Protein AF-A0A9E2QE73-F1 (afdb_monomer)

Radius of gyration: 52.75 Å; Cα contacts (8 Å, |Δi|>4): 145; chains: 1; bounding box: 110×34×160 Å

Structure (mmCIF, N/CA/C/O backbone):
data_AF-A0A9E2QE73-F1
#
_entry.id   AF-A0A9E2QE73-F1
#
loop_
_atom_site.group_PDB
_atom_site.id
_atom_site.type_symbol
_atom_site.label_atom_id
_atom_site.label_alt_id
_atom_site.label_comp_id
_atom_site.label_asym_id
_atom_site.label_entity_id
_atom_site.label_seq_id
_atom_site.pdbx_PDB_ins_code
_atom_site.Cartn_x
_atom_site.Cartn_y
_atom_site.Cartn_z
_atom_site.occupancy
_atom_site.B_iso_or_equiv
_atom_site.auth_seq_id
_atom_site.auth_comp_id
_atom_site.auth_asym_id
_atom_site.auth_atom_id
_atom_site.pdbx_PDB_model_num
ATOM 1 N N . VAL A 1 1 ? 44.465 12.789 -64.922 1.00 72.38 1 VAL A N 1
ATOM 2 C CA . VAL A 1 1 ? 44.456 11.440 -64.304 1.00 72.38 1 VAL A CA 1
ATOM 3 C C . VAL A 1 1 ? 45.034 11.471 -62.891 1.00 72.38 1 VAL A C 1
ATOM 5 O O . VAL A 1 1 ? 44.249 11.335 -61.968 1.00 72.38 1 VAL A O 1
ATOM 8 N N . ILE A 1 2 ? 46.325 11.776 -62.692 1.00 77.56 2 ILE A N 1
ATOM 9 C CA . ILE A 1 2 ? 46.970 11.816 -61.354 1.00 77.56 2 ILE A CA 1
ATOM 10 C C . ILE A 1 2 ? 46.217 12.707 -60.345 1.00 77.56 2 ILE A C 1
ATOM 12 O O . ILE A 1 2 ? 45.918 12.274 -59.239 1.00 77.56 2 ILE A O 1
ATOM 16 N N . LYS A 1 3 ? 45.796 13.915 -60.748 1.00 79.44 3 LYS A N 1
ATOM 17 C CA . LYS A 1 3 ? 44.988 14.808 -59.894 1.00 79.44 3 LYS A CA 1
ATOM 18 C C . LYS A 1 3 ? 43.657 14.184 -59.428 1.00 79.44 3 LYS A C 1
ATOM 20 O O . LYS A 1 3 ? 43.242 14.428 -58.304 1.00 79.44 3 LYS A O 1
ATOM 25 N N . GLY A 1 4 ? 43.010 13.373 -60.270 1.00 85.12 4 GLY A N 1
ATOM 26 C CA . GLY A 1 4 ? 41.767 12.672 -59.918 1.00 85.12 4 GLY A CA 1
ATOM 27 C C . GLY A 1 4 ? 42.006 11.506 -58.957 1.00 85.12 4 GLY A C 1
ATOM 28 O O . GLY A 1 4 ? 41.262 11.344 -58.000 1.00 85.12 4 GLY A O 1
ATOM 29 N N . ILE A 1 5 ? 43.096 10.757 -59.148 1.00 85.69 5 ILE A N 1
ATOM 30 C CA . ILE A 1 5 ? 43.541 9.691 -58.234 1.00 85.69 5 ILE A CA 1
ATOM 31 C C . ILE A 1 5 ? 43.839 10.263 -56.836 1.00 85.69 5 ILE A C 1
ATOM 33 O O . ILE A 1 5 ? 43.407 9.697 -55.835 1.00 85.69 5 ILE A O 1
ATOM 37 N N . LEU A 1 6 ? 44.499 11.425 -56.755 1.00 81.25 6 LEU A N 1
ATOM 38 C CA . LEU A 1 6 ? 44.739 12.123 -55.484 1.00 81.25 6 LEU A CA 1
ATOM 39 C C . LEU A 1 6 ? 43.435 12.548 -54.791 1.00 81.25 6 LEU A C 1
ATOM 41 O O . LEU A 1 6 ? 43.313 12.395 -53.578 1.00 81.25 6 LEU A O 1
ATOM 45 N N . GLN A 1 7 ? 42.447 13.040 -55.547 1.00 83.94 7 GLN A N 1
ATOM 46 C CA . GLN A 1 7 ? 41.129 13.375 -54.995 1.00 83.94 7 GLN A CA 1
ATOM 47 C C . GLN A 1 7 ? 40.387 12.141 -54.466 1.00 83.94 7 GLN A C 1
ATOM 49 O O . GLN A 1 7 ? 39.791 12.219 -53.395 1.00 83.94 7 GLN A O 1
ATOM 54 N N . ILE A 1 8 ? 40.458 11.004 -55.169 1.00 87.12 8 ILE A N 1
ATOM 55 C CA . ILE A 1 8 ? 39.878 9.731 -54.708 1.00 87.12 8 ILE A CA 1
ATOM 56 C C . ILE A 1 8 ? 40.566 9.269 -53.422 1.00 87.12 8 ILE A C 1
ATOM 58 O O . ILE A 1 8 ? 39.884 8.955 -52.453 1.00 87.12 8 ILE A O 1
ATOM 62 N N . SER A 1 9 ? 41.900 9.298 -53.374 1.00 84.94 9 SER A N 1
ATOM 63 C CA . SER A 1 9 ? 42.675 8.919 -52.185 1.00 84.94 9 SER A CA 1
ATOM 64 C C . SER A 1 9 ? 42.305 9.770 -50.963 1.00 84.94 9 SER A C 1
ATOM 66 O O . SER A 1 9 ? 42.026 9.232 -49.892 1.00 84.94 9 SER A O 1
ATOM 68 N N . HIS A 1 10 ? 42.206 11.094 -51.132 1.00 85.19 10 HIS A N 1
ATOM 69 C CA . HIS A 1 10 ? 41.780 12.000 -50.062 1.00 85.19 10 HIS A CA 1
ATOM 70 C C . HIS A 1 10 ? 40.324 11.747 -49.633 1.00 85.19 10 HIS A C 1
ATOM 72 O O . HIS A 1 10 ? 40.014 11.740 -48.441 1.00 85.19 10 HIS A O 1
ATOM 78 N N . GLY A 1 11 ? 39.411 11.538 -50.586 1.00 90.50 11 GLY A N 1
ATOM 79 C CA . GLY A 1 11 ? 38.018 11.195 -50.289 1.00 90.50 11 GLY A CA 1
ATOM 80 C C . GLY A 1 11 ? 37.902 9.885 -49.508 1.00 90.50 11 GLY A C 1
ATOM 81 O O . GLY A 1 11 ? 37.172 9.817 -48.521 1.00 90.50 11 GLY A O 1
ATOM 82 N N . ASN A 1 12 ? 38.689 8.881 -49.891 1.00 90.44 12 ASN A N 1
ATOM 83 C CA . ASN A 1 12 ? 38.741 7.585 -49.229 1.00 90.44 12 ASN A CA 1
ATOM 84 C C . ASN A 1 12 ? 39.316 7.674 -47.805 1.00 90.44 12 ASN A C 1
ATOM 86 O O . ASN A 1 12 ? 38.806 7.034 -46.892 1.00 90.44 12 ASN A O 1
ATOM 90 N N . GLN A 1 13 ? 40.320 8.528 -47.580 1.00 85.50 13 GLN A N 1
ATOM 91 C CA . GLN A 1 13 ? 40.844 8.804 -46.238 1.00 85.50 13 GLN A CA 1
ATOM 92 C C . GLN A 1 13 ? 39.792 9.470 -45.338 1.00 85.50 13 GLN A C 1
ATOM 94 O O . GLN A 1 13 ? 39.636 9.088 -44.180 1.00 85.50 13 GLN A O 1
ATOM 99 N N . SER A 1 14 ? 39.033 10.433 -45.868 1.00 90.38 14 SER A N 1
ATOM 100 C CA . SER A 1 14 ? 37.928 11.047 -45.123 1.00 90.38 14 SER A CA 1
ATOM 101 C C . SER A 1 14 ? 36.825 10.032 -44.798 1.00 90.38 14 SER A C 1
ATOM 103 O O . SER A 1 14 ? 36.286 10.044 -43.690 1.00 90.38 14 SER A O 1
ATOM 105 N N . LEU A 1 15 ? 36.518 9.121 -45.728 1.00 92.38 15 LEU A N 1
ATOM 106 C CA . LEU A 1 15 ? 35.567 8.036 -45.492 1.00 92.38 15 LEU A CA 1
ATOM 107 C C . LEU A 1 15 ? 36.070 7.063 -44.417 1.00 92.38 15 LEU A C 1
ATOM 109 O O . LEU A 1 15 ? 35.306 6.717 -43.519 1.00 92.38 15 LEU A O 1
ATOM 113 N N . SER A 1 16 ? 37.351 6.689 -44.456 1.00 91.06 16 SER A N 1
ATOM 114 C CA . SER A 1 16 ? 38.008 5.871 -43.429 1.00 91.06 16 SER A CA 1
ATOM 115 C C . SER A 1 16 ? 37.864 6.489 -42.037 1.00 91.06 16 SER A C 1
ATOM 117 O O . SER A 1 16 ? 37.391 5.832 -41.112 1.00 91.06 16 SER A O 1
ATOM 119 N N . GLN A 1 17 ? 38.171 7.784 -41.903 1.00 90.88 17 GLN A N 1
ATOM 120 C CA . GLN A 1 17 ? 38.058 8.495 -40.630 1.00 90.88 17 GLN A CA 1
ATOM 121 C C . GLN A 1 17 ? 36.618 8.498 -40.100 1.00 90.88 17 GLN A C 1
ATOM 123 O O . GLN A 1 17 ? 36.398 8.240 -38.919 1.00 90.88 17 GLN A O 1
ATOM 128 N N . ARG A 1 18 ? 35.633 8.752 -40.969 1.00 90.56 18 ARG A N 1
ATOM 129 C CA . ARG A 1 18 ? 34.211 8.729 -40.592 1.00 90.56 18 ARG A CA 1
ATOM 130 C C . ARG A 1 18 ? 33.738 7.330 -40.199 1.00 90.56 18 ARG A C 1
ATOM 132 O O . ARG A 1 18 ? 32.986 7.208 -39.243 1.00 90.56 18 ARG A O 1
ATOM 139 N N . THR A 1 19 ? 34.202 6.297 -40.900 1.00 89.94 19 THR A N 1
ATOM 140 C CA . THR A 1 19 ? 33.900 4.884 -40.605 1.00 89.94 19 THR A CA 1
ATOM 141 C C . THR A 1 19 ? 34.447 4.486 -39.231 1.00 89.94 19 THR A C 1
ATOM 143 O O . THR A 1 19 ? 33.759 3.836 -38.446 1.00 89.94 19 THR A O 1
ATOM 146 N N . GLN A 1 20 ? 35.655 4.942 -38.884 1.00 88.81 20 GLN A N 1
ATOM 147 C CA . GLN A 1 20 ? 36.237 4.703 -37.561 1.00 88.81 20 GLN A CA 1
ATOM 148 C C . GLN A 1 20 ? 35.483 5.449 -36.452 1.00 88.81 20 GLN A C 1
ATOM 150 O O . GLN A 1 20 ? 35.208 4.877 -35.403 1.00 88.81 20 GLN A O 1
ATOM 155 N N . GLN A 1 21 ? 35.118 6.714 -36.684 1.00 90.88 21 GLN A N 1
ATOM 156 C CA . GLN A 1 21 ? 34.311 7.491 -35.735 1.00 90.88 21 GLN A CA 1
ATOM 157 C C . GLN A 1 21 ? 32.939 6.858 -35.505 1.00 90.88 21 GLN A C 1
ATOM 159 O O . GLN A 1 21 ? 32.466 6.801 -34.373 1.00 90.88 21 GLN A O 1
ATOM 164 N N . GLN A 1 22 ? 32.312 6.369 -36.577 1.00 89.62 22 GLN A N 1
ATOM 165 C CA . GLN A 1 22 ? 31.038 5.675 -36.494 1.00 89.62 22 GLN A CA 1
ATOM 166 C C . GLN A 1 22 ? 31.175 4.377 -35.691 1.00 89.62 22 GLN A C 1
ATOM 168 O O . GLN A 1 22 ? 30.349 4.154 -34.818 1.00 89.62 22 GLN A O 1
ATOM 173 N N . ALA A 1 23 ? 32.239 3.586 -35.888 1.00 89.88 23 ALA A N 1
ATOM 174 C CA . ALA A 1 23 ? 32.496 2.391 -35.075 1.00 89.88 23 ALA A CA 1
ATOM 175 C C . ALA A 1 23 ? 32.530 2.714 -33.571 1.00 89.88 23 ALA A C 1
ATOM 177 O O . ALA A 1 23 ? 31.812 2.096 -32.791 1.00 89.88 23 ALA A O 1
ATOM 178 N N . SER A 1 24 ? 33.296 3.735 -33.175 1.00 91.75 24 SER A N 1
ATOM 179 C CA . SER A 1 24 ? 33.398 4.140 -31.767 1.00 91.75 24 SER A CA 1
ATOM 180 C C . SER A 1 24 ? 32.065 4.626 -31.189 1.00 91.75 24 SER A C 1
ATOM 182 O O . SER A 1 24 ? 31.721 4.273 -30.065 1.00 91.75 24 SER A O 1
ATOM 184 N N . ALA A 1 25 ? 31.275 5.386 -31.956 1.00 92.19 25 ALA A N 1
ATOM 185 C CA . ALA A 1 25 ? 29.942 5.808 -31.517 1.00 92.19 25 ALA A CA 1
ATOM 186 C C . ALA A 1 25 ? 28.996 4.612 -31.310 1.00 92.19 25 ALA A C 1
ATOM 188 O O . ALA A 1 25 ? 28.138 4.631 -30.432 1.00 92.19 25 ALA A O 1
ATOM 189 N N . MET A 1 26 ? 29.149 3.557 -32.108 1.00 93.19 26 MET A N 1
ATOM 190 C CA . MET A 1 26 ? 28.331 2.352 -31.996 1.00 93.19 26 MET A CA 1
ATOM 191 C C . MET A 1 26 ? 28.700 1.484 -30.793 1.00 93.19 26 MET A C 1
ATOM 193 O O . MET A 1 26 ? 27.809 0.894 -30.180 1.00 93.19 26 MET A O 1
ATOM 197 N N . GLU A 1 27 ? 29.977 1.440 -30.416 1.00 89.88 27 GLU A N 1
ATOM 198 C CA . GLU A 1 27 ? 30.419 0.818 -29.162 1.00 89.88 27 GLU A CA 1
ATOM 199 C C . GLU A 1 27 ? 29.812 1.540 -27.949 1.00 89.88 27 GLU A C 1
ATOM 201 O O . GLU A 1 27 ? 29.262 0.894 -27.057 1.00 89.88 27 GLU A O 1
ATOM 206 N N . GLU A 1 28 ? 29.818 2.877 -27.949 1.00 93.06 28 GLU A N 1
ATOM 207 C CA . GLU A 1 28 ? 29.214 3.691 -26.884 1.00 93.06 28 GLU A CA 1
ATOM 208 C C . GLU A 1 28 ? 27.691 3.496 -26.792 1.00 93.06 28 GLU A C 1
ATOM 210 O O . GLU A 1 28 ? 27.140 3.325 -25.699 1.00 93.06 28 GLU A O 1
ATOM 215 N N . ILE A 1 29 ? 27.002 3.454 -27.939 1.00 94.19 29 ILE A N 1
ATOM 216 C CA . ILE A 1 29 ? 25.568 3.141 -27.994 1.00 94.19 29 ILE A CA 1
ATOM 217 C C . ILE A 1 29 ? 25.311 1.743 -27.425 1.00 94.19 29 ILE A C 1
ATOM 219 O O . ILE A 1 29 ? 24.402 1.582 -26.615 1.00 94.19 29 ILE A O 1
ATOM 223 N N . SER A 1 30 ? 26.121 0.748 -27.788 1.00 92.31 30 SER A N 1
ATOM 224 C CA . SER A 1 30 ? 25.955 -0.630 -27.308 1.00 92.31 30 SER A CA 1
ATOM 225 C C . SER A 1 30 ? 26.116 -0.727 -25.789 1.00 92.31 30 SER A C 1
ATOM 227 O O . SER A 1 30 ? 25.263 -1.314 -25.124 1.00 92.31 30 SER A O 1
ATOM 229 N N . ALA A 1 31 ? 27.139 -0.076 -25.225 1.00 93.69 31 ALA A N 1
ATOM 230 C CA . ALA A 1 31 ? 27.337 -0.005 -23.776 1.00 93.69 31 ALA A CA 1
ATOM 231 C C . ALA A 1 31 ? 26.159 0.690 -23.068 1.00 93.69 31 ALA A C 1
ATOM 233 O O . ALA A 1 31 ? 25.678 0.233 -22.030 1.00 93.69 31 ALA A O 1
ATOM 234 N N . THR A 1 32 ? 25.637 1.766 -23.662 1.00 95.19 32 THR A N 1
ATOM 235 C CA . THR A 1 32 ? 24.469 2.478 -23.126 1.00 95.19 32 THR A CA 1
ATOM 236 C C . THR A 1 32 ? 23.212 1.604 -23.155 1.00 95.19 32 THR A C 1
ATOM 238 O O . THR A 1 32 ? 22.428 1.621 -22.207 1.00 95.19 32 THR A O 1
ATOM 241 N N . LEU A 1 33 ? 23.014 0.814 -24.215 1.00 95.31 33 LEU A N 1
ATOM 242 C CA . LEU A 1 33 ? 21.885 -0.113 -24.329 1.00 95.31 33 LEU A CA 1
ATOM 243 C C . LEU A 1 33 ? 21.955 -1.238 -23.292 1.00 95.31 33 LEU A C 1
ATOM 245 O O . LEU A 1 33 ? 20.922 -1.589 -22.725 1.00 95.31 33 LEU A O 1
ATOM 249 N N . GLU A 1 34 ? 23.144 -1.765 -22.998 1.00 92.50 34 GLU A N 1
ATOM 250 C CA . GLU A 1 34 ? 23.338 -2.777 -21.951 1.00 92.50 34 GLU A CA 1
ATOM 251 C C . GLU A 1 34 ? 23.016 -2.220 -20.554 1.00 92.50 34 GLU A C 1
ATOM 253 O O . GLU A 1 34 ? 22.296 -2.848 -19.767 1.00 92.50 34 GLU A O 1
ATOM 258 N N . GLN A 1 35 ? 23.459 -0.993 -20.268 1.00 95.69 35 GLN A N 1
ATOM 259 C CA . GLN A 1 35 ? 23.106 -0.305 -19.027 1.00 95.69 35 GLN A CA 1
ATOM 260 C C . GLN A 1 35 ? 21.594 -0.047 -18.932 1.00 95.69 35 GLN A C 1
ATOM 262 O O . GLN A 1 35 ? 20.983 -0.289 -17.890 1.00 95.69 35 GLN A O 1
ATOM 267 N N . LEU A 1 36 ? 20.959 0.408 -20.017 1.00 95.94 36 LEU A N 1
ATOM 268 C CA . LEU A 1 36 ? 19.510 0.620 -20.050 1.00 95.94 36 LEU A CA 1
ATOM 269 C C . LEU A 1 36 ? 18.733 -0.690 -19.857 1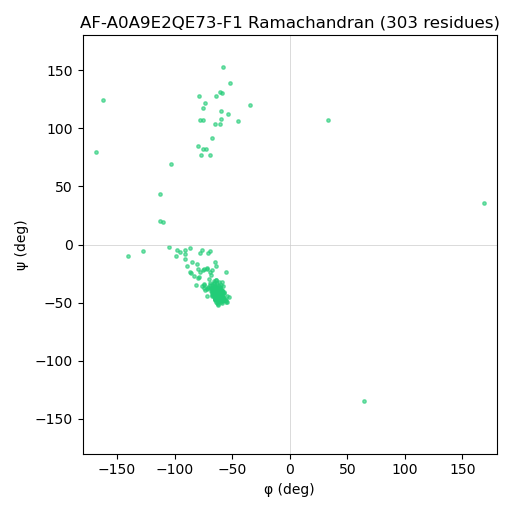.00 95.94 36 LEU A C 1
ATOM 271 O O . LEU A 1 36 ? 17.755 -0.702 -19.111 1.00 95.94 36 LEU A O 1
ATOM 275 N N . ALA A 1 37 ? 19.174 -1.793 -20.466 1.00 93.38 37 ALA A N 1
ATOM 276 C CA . ALA A 1 37 ? 18.569 -3.109 -20.270 1.00 93.38 37 ALA A CA 1
ATOM 277 C C . ALA A 1 37 ? 18.653 -3.559 -18.801 1.00 93.38 37 ALA A C 1
ATOM 279 O O . ALA A 1 37 ? 17.670 -4.058 -18.247 1.00 93.38 37 ALA A O 1
ATOM 280 N N . THR A 1 38 ? 19.794 -3.312 -18.150 1.00 96.44 38 THR A N 1
ATOM 281 C CA . THR A 1 38 ? 19.987 -3.582 -16.717 1.00 96.44 38 THR A CA 1
ATOM 282 C C . THR A 1 38 ? 19.018 -2.762 -15.861 1.00 96.44 38 THR A C 1
ATOM 284 O O . THR A 1 38 ? 18.303 -3.325 -15.031 1.00 96.44 38 THR A O 1
ATOM 287 N N . ASN A 1 39 ? 18.903 -1.457 -16.126 1.00 95.81 39 ASN A N 1
ATOM 288 C CA . ASN A 1 39 ? 17.984 -0.570 -15.406 1.00 95.81 39 ASN A CA 1
ATOM 289 C C . ASN A 1 39 ? 16.511 -0.974 -15.593 1.00 95.81 39 ASN A C 1
ATOM 291 O O . ASN A 1 39 ? 15.720 -0.912 -14.654 1.00 95.81 39 ASN A O 1
ATOM 295 N N . ILE A 1 40 ? 16.125 -1.418 -16.793 1.00 96.44 40 ILE A N 1
ATOM 296 C CA . ILE A 1 40 ? 14.777 -1.936 -17.070 1.00 96.44 40 ILE A CA 1
ATOM 297 C C . ILE A 1 40 ? 14.497 -3.205 -16.260 1.00 96.44 40 ILE A C 1
ATOM 299 O O . ILE A 1 40 ? 13.426 -3.331 -15.659 1.00 96.44 40 ILE A O 1
ATOM 303 N N . ALA A 1 41 ? 15.448 -4.141 -16.218 1.00 93.19 41 ALA A N 1
ATOM 304 C CA . ALA A 1 41 ? 15.315 -5.368 -15.438 1.00 93.19 41 ALA A CA 1
ATOM 305 C C . ALA A 1 41 ? 15.177 -5.074 -13.934 1.00 93.19 41 ALA A C 1
ATOM 307 O O . ALA A 1 41 ? 14.335 -5.673 -13.256 1.00 93.19 41 ALA A O 1
ATOM 308 N N . GLU A 1 42 ? 15.954 -4.119 -13.423 1.00 96.31 42 GLU A N 1
ATOM 309 C CA . GLU A 1 42 ? 15.852 -3.662 -12.040 1.00 96.31 42 GLU A CA 1
ATOM 310 C C . GLU A 1 42 ? 14.502 -2.986 -11.761 1.00 96.31 42 GLU A C 1
ATOM 312 O O . GLU A 1 42 ? 13.831 -3.329 -10.787 1.00 96.31 42 GLU A O 1
ATOM 317 N N . ASN A 1 43 ? 14.028 -2.117 -12.657 1.00 95.12 43 ASN A N 1
ATOM 318 C CA . ASN A 1 43 ? 12.728 -1.463 -12.515 1.00 95.12 43 ASN A CA 1
ATOM 319 C C . ASN A 1 43 ? 11.570 -2.480 -12.481 1.00 95.12 43 ASN A C 1
ATOM 321 O O . ASN A 1 43 ? 10.668 -2.380 -11.646 1.00 95.12 43 ASN A O 1
ATOM 325 N N . LEU A 1 44 ? 11.619 -3.534 -13.307 1.00 94.12 44 LEU A N 1
ATOM 326 C CA . LEU A 1 44 ? 10.650 -4.638 -13.245 1.00 94.12 44 LEU A CA 1
ATOM 327 C C . LEU A 1 44 ? 10.680 -5.364 -11.896 1.00 94.12 44 LEU A C 1
ATOM 329 O O . LEU A 1 44 ? 9.622 -5.700 -11.354 1.00 94.12 44 LEU A O 1
ATOM 333 N N . LYS A 1 45 ? 11.874 -5.631 -11.356 1.00 95.12 45 LYS A N 1
ATOM 334 C CA . LYS A 1 45 ? 12.038 -6.261 -10.040 1.00 95.12 45 LYS A CA 1
ATOM 335 C C . LYS A 1 45 ? 11.454 -5.373 -8.940 1.00 95.12 45 LYS A C 1
ATOM 337 O O . LYS A 1 45 ? 10.656 -5.864 -8.141 1.00 95.12 45 LYS A O 1
ATOM 342 N N . ASN A 1 46 ? 11.787 -4.085 -8.942 1.00 94.94 46 ASN A N 1
ATOM 343 C CA . ASN A 1 46 ? 11.319 -3.116 -7.951 1.00 94.94 46 ASN A CA 1
ATOM 344 C C . ASN A 1 46 ? 9.798 -2.938 -8.020 1.00 94.94 46 ASN A C 1
ATOM 346 O O . ASN A 1 46 ? 9.125 -2.986 -6.994 1.00 94.94 46 ASN A O 1
ATOM 350 N N . THR A 1 47 ? 9.234 -2.870 -9.227 1.00 96.12 47 THR A N 1
ATOM 351 C CA . THR A 1 47 ? 7.781 -2.802 -9.449 1.00 96.12 47 THR A CA 1
ATOM 352 C C . THR A 1 47 ? 7.064 -4.037 -8.893 1.00 96.12 47 THR A C 1
ATOM 354 O O . THR A 1 47 ? 6.043 -3.917 -8.218 1.00 96.12 47 THR A O 1
ATOM 357 N N . ARG A 1 48 ? 7.604 -5.246 -9.120 1.00 94.31 48 ARG A N 1
ATOM 358 C CA . ARG A 1 48 ? 7.047 -6.490 -8.551 1.00 94.31 48 ARG A CA 1
ATOM 359 C C . ARG A 1 48 ? 7.135 -6.521 -7.028 1.00 94.31 48 ARG A C 1
ATOM 361 O O . ARG A 1 48 ? 6.209 -6.999 -6.377 1.00 94.31 48 ARG A O 1
ATOM 368 N N . HIS A 1 49 ? 8.241 -6.040 -6.469 1.00 96.06 49 HIS A N 1
ATOM 369 C CA . HIS A 1 49 ? 8.414 -5.962 -5.024 1.00 96.06 49 HIS A CA 1
ATOM 370 C C . HIS A 1 49 ? 7.412 -4.984 -4.394 1.00 96.06 49 HIS A C 1
ATOM 372 O O . HIS A 1 49 ? 6.707 -5.358 -3.459 1.00 96.06 49 HIS A O 1
ATOM 378 N N . ALA A 1 50 ? 7.264 -3.789 -4.970 1.00 96.25 50 ALA A N 1
ATOM 379 C CA . ALA A 1 50 ? 6.296 -2.789 -4.531 1.00 96.25 50 ALA A CA 1
ATOM 380 C C . ALA A 1 50 ? 4.839 -3.287 -4.629 1.00 96.25 50 ALA A C 1
ATOM 382 O O . ALA A 1 50 ? 4.030 -3.008 -3.743 1.00 96.25 50 ALA A O 1
ATOM 383 N N . ASP A 1 51 ? 4.503 -4.081 -5.653 1.00 95.00 51 ASP A N 1
ATOM 384 C CA . ASP A 1 51 ? 3.176 -4.702 -5.787 1.00 95.00 51 ASP A CA 1
ATOM 385 C C . ASP A 1 51 ? 2.920 -5.734 -4.676 1.00 95.00 51 ASP A C 1
ATOM 387 O O . ASP A 1 51 ? 1.834 -5.783 -4.098 1.00 95.00 51 ASP A O 1
ATOM 391 N N . SER A 1 52 ? 3.937 -6.526 -4.321 1.00 95.88 52 SER A N 1
ATOM 392 C CA . SER A 1 52 ? 3.855 -7.464 -3.196 1.00 95.88 52 SER A CA 1
ATOM 393 C C . SER A 1 52 ? 3.639 -6.743 -1.865 1.00 95.88 52 SER A C 1
ATOM 395 O O . SER A 1 52 ? 2.748 -7.128 -1.111 1.00 95.88 52 SER A O 1
ATOM 397 N N . LEU A 1 53 ? 4.408 -5.682 -1.597 1.00 95.75 53 LEU A N 1
ATOM 398 C CA . LEU A 1 53 ? 4.258 -4.865 -0.387 1.00 95.75 53 LEU A CA 1
ATOM 399 C C . LEU A 1 53 ? 2.877 -4.203 -0.320 1.00 95.75 53 LEU A C 1
ATOM 401 O O . LEU A 1 53 ? 2.241 -4.188 0.730 1.00 95.75 53 LEU A O 1
ATOM 405 N N . SER A 1 54 ? 2.368 -3.716 -1.454 1.00 96.12 54 SER A N 1
ATOM 406 C CA . SER A 1 54 ? 1.025 -3.131 -1.533 1.00 96.12 54 SER A CA 1
ATOM 407 C C . SER A 1 54 ? -0.058 -4.156 -1.178 1.00 96.12 54 SER A C 1
ATOM 409 O O . SER A 1 54 ? -0.992 -3.837 -0.442 1.00 96.12 54 SER A O 1
ATOM 411 N N . LYS A 1 55 ? 0.077 -5.408 -1.637 1.00 94.25 55 LYS A N 1
ATOM 412 C CA . LYS A 1 55 ? -0.842 -6.507 -1.288 1.00 94.25 55 LYS A CA 1
ATOM 413 C C . LYS A 1 55 ? -0.760 -6.902 0.182 1.00 94.25 55 LYS A C 1
ATOM 415 O O . LYS A 1 55 ? -1.793 -7.159 0.795 1.00 94.25 55 LYS A O 1
ATOM 420 N N . GLU A 1 56 ? 0.441 -6.934 0.748 1.00 96.06 56 GLU A N 1
ATOM 421 C CA . GLU A 1 56 ? 0.637 -7.185 2.175 1.00 96.06 56 GLU A CA 1
ATOM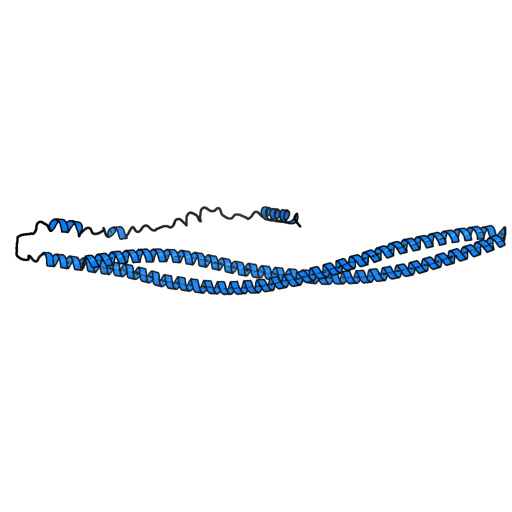 422 C C . GLU A 1 56 ? -0.026 -6.093 3.024 1.00 96.06 56 GLU A C 1
ATOM 424 O O . GLU A 1 56 ? -0.805 -6.403 3.925 1.00 96.06 56 GLU A O 1
ATOM 429 N N . ALA A 1 57 ? 0.175 -4.820 2.669 1.00 94.69 57 ALA A N 1
ATOM 430 C CA . ALA A 1 57 ? -0.469 -3.690 3.334 1.00 94.69 57 ALA A CA 1
ATOM 431 C C . ALA A 1 57 ? -2.005 -3.775 3.276 1.00 94.69 57 ALA A C 1
ATOM 433 O O . ALA A 1 57 ? -2.676 -3.489 4.268 1.00 94.69 57 ALA A O 1
ATOM 434 N N . VAL A 1 58 ? -2.575 -4.211 2.144 1.00 96.31 58 VAL A N 1
ATOM 435 C CA . VAL A 1 58 ? -4.020 -4.484 2.033 1.00 96.31 58 VAL A CA 1
ATOM 436 C C . VAL A 1 58 ? -4.448 -5.590 2.998 1.00 96.31 58 VAL A C 1
ATOM 438 O O . VAL A 1 58 ? -5.458 -5.426 3.681 1.00 96.31 58 VAL A O 1
ATOM 441 N N . GLY A 1 59 ? -3.692 -6.688 3.086 1.00 95.50 59 GLY A N 1
ATOM 442 C CA . GLY A 1 59 ? -3.975 -7.785 4.015 1.00 95.50 59 GLY A CA 1
ATOM 443 C C . GLY A 1 59 ? -3.999 -7.321 5.473 1.00 95.50 59 GLY A C 1
ATOM 444 O O . GLY A 1 59 ? -4.993 -7.525 6.171 1.00 95.50 59 GLY A O 1
ATOM 445 N N . VAL A 1 60 ? -2.960 -6.602 5.905 1.00 96.00 60 VAL A N 1
ATOM 446 C CA . VAL A 1 60 ? -2.868 -6.043 7.266 1.00 96.00 60 VAL A CA 1
ATOM 447 C C . VAL A 1 60 ? -4.009 -5.060 7.542 1.00 96.00 60 VAL A C 1
ATOM 449 O O . VAL A 1 60 ? -4.632 -5.104 8.605 1.00 96.00 60 VAL A O 1
ATOM 452 N N . ALA A 1 61 ? -4.343 -4.193 6.584 1.00 95.94 61 ALA A N 1
ATOM 453 C CA . ALA A 1 61 ? -5.445 -3.250 6.743 1.00 95.94 61 ALA A CA 1
ATOM 454 C C . ALA A 1 61 ? -6.807 -3.960 6.861 1.00 95.94 61 ALA A C 1
ATOM 456 O O . ALA A 1 61 ? -7.634 -3.559 7.681 1.00 95.94 61 ALA A O 1
ATOM 457 N N . GLN A 1 62 ? -7.041 -5.034 6.100 1.00 95.19 62 GLN A N 1
ATOM 458 C CA . GLN A 1 62 ? -8.259 -5.849 6.192 1.00 95.19 62 GLN A CA 1
ATOM 459 C C . GLN A 1 62 ? -8.382 -6.564 7.543 1.00 95.19 62 GLN A C 1
ATOM 461 O O . GLN A 1 62 ? -9.462 -6.570 8.143 1.00 95.19 62 GLN A O 1
ATOM 466 N N . GLU A 1 63 ? -7.284 -7.123 8.058 1.00 95.94 63 GLU A N 1
ATOM 467 C CA . GLU A 1 63 ? -7.244 -7.679 9.414 1.00 95.94 63 GLU A CA 1
ATOM 468 C C . GLU A 1 63 ? -7.557 -6.606 10.464 1.00 95.94 63 GLU A C 1
ATOM 470 O O . GLU A 1 63 ? -8.372 -6.834 11.365 1.00 95.94 63 GLU A O 1
ATOM 475 N N . GLY A 1 64 ? -6.989 -5.408 10.290 1.00 96.19 64 GLY A N 1
ATOM 476 C CA . GLY A 1 64 ? -7.290 -4.231 11.097 1.00 96.19 64 GLY A CA 1
ATOM 477 C C . GLY A 1 64 ? -8.783 -3.897 11.108 1.00 96.19 64 GLY A C 1
ATOM 478 O O . GLY A 1 64 ? -9.358 -3.730 12.182 1.00 96.19 64 GLY A O 1
ATOM 479 N N . VAL A 1 65 ? -9.442 -3.867 9.942 1.00 94.81 65 VAL A N 1
ATOM 480 C CA . VAL A 1 65 ? -10.890 -3.594 9.841 1.00 94.81 65 VAL A CA 1
ATOM 481 C C . VAL A 1 65 ? -11.695 -4.612 10.648 1.00 94.81 65 VAL A C 1
ATOM 483 O O . VAL A 1 65 ? -12.549 -4.222 11.443 1.00 94.81 65 VAL A O 1
ATOM 486 N N . SER A 1 66 ? -11.387 -5.904 10.520 1.00 94.44 66 SER A N 1
ATOM 487 C CA . SER A 1 66 ? -12.047 -6.967 11.295 1.00 94.44 66 SER A CA 1
ATOM 488 C C . SER A 1 66 ? -11.859 -6.785 12.810 1.00 94.44 66 SER A C 1
ATOM 490 O O . SER A 1 66 ? -12.795 -6.974 13.592 1.00 94.44 66 SER A O 1
ATOM 492 N N . GLN A 1 67 ? -10.672 -6.369 13.257 1.00 95.88 67 GLN A N 1
ATOM 493 C CA . GLN A 1 67 ? -10.413 -6.128 14.678 1.00 95.88 67 GLN A CA 1
ATOM 494 C C . GLN A 1 67 ? -11.142 -4.883 15.210 1.00 95.88 67 GLN A C 1
ATOM 496 O O . GLN A 1 67 ? -11.659 -4.889 16.334 1.00 95.88 67 GLN A O 1
ATOM 501 N N . VAL A 1 68 ? -11.234 -3.832 14.396 1.00 96.12 68 VAL A N 1
ATOM 502 C CA . VAL A 1 68 ? -12.011 -2.623 14.693 1.00 96.12 68 VAL A CA 1
ATOM 503 C C . VAL A 1 68 ? -13.501 -2.955 14.801 1.00 96.12 68 VAL A C 1
ATOM 505 O O . VAL A 1 68 ? -14.151 -2.508 15.741 1.00 96.12 68 VAL A O 1
ATOM 508 N N . GLU A 1 69 ? -14.036 -3.822 13.938 1.00 94.06 69 GLU A N 1
ATOM 509 C CA . GLU A 1 69 ? -15.434 -4.272 14.014 1.00 94.06 69 GLU A CA 1
ATOM 510 C C . GLU A 1 69 ? -15.741 -5.063 15.292 1.00 94.06 69 GLU A C 1
ATOM 512 O O . GLU A 1 69 ? -16.764 -4.824 15.938 1.00 94.06 69 GLU A O 1
ATOM 517 N N . LYS A 1 70 ? -14.834 -5.948 15.726 1.00 95.44 70 LYS A N 1
ATOM 518 C CA . LYS A 1 70 ? -14.963 -6.630 17.029 1.00 95.44 70 LYS A CA 1
ATOM 519 C C . LYS A 1 70 ? -14.955 -5.636 18.188 1.00 95.44 70 LYS A C 1
ATOM 521 O O . LYS A 1 70 ? -15.727 -5.779 19.135 1.00 95.44 70 LYS A O 1
ATOM 526 N N . THR A 1 71 ? -14.102 -4.618 18.104 1.00 95.38 71 THR A N 1
ATOM 527 C CA . THR A 1 71 ? -14.010 -3.562 19.119 1.00 95.38 71 THR A CA 1
ATOM 528 C C . THR A 1 71 ? -15.297 -2.736 19.161 1.00 95.38 71 THR A C 1
ATOM 530 O O . THR A 1 71 ? -15.827 -2.495 20.244 1.00 95.38 71 THR A O 1
ATOM 533 N N . ALA A 1 72 ? -15.859 -2.383 18.001 1.00 93.88 72 ALA A N 1
ATOM 534 C CA . ALA A 1 72 ? -17.147 -1.701 17.894 1.00 93.88 72 ALA A CA 1
ATOM 535 C C . ALA A 1 72 ? -18.272 -2.513 18.555 1.00 93.88 72 ALA A C 1
ATOM 537 O O . ALA A 1 72 ? -19.047 -1.976 19.348 1.00 93.88 72 ALA A O 1
ATOM 538 N N . HIS A 1 73 ? -18.320 -3.825 18.299 1.00 94.94 73 HIS A N 1
ATOM 539 C CA . HIS A 1 73 ? -19.294 -4.718 18.928 1.00 94.94 73 HIS A CA 1
ATOM 540 C C . HIS A 1 73 ? -19.152 -4.734 20.458 1.00 94.94 73 HIS A C 1
ATOM 542 O O . HIS A 1 73 ? -20.145 -4.596 21.173 1.00 94.94 73 HIS A O 1
ATOM 548 N N . ALA A 1 74 ? -17.924 -4.839 20.974 1.00 95.19 74 ALA A N 1
ATOM 549 C CA . ALA A 1 74 ? -17.663 -4.805 22.413 1.00 95.19 74 ALA A CA 1
ATOM 550 C C . ALA A 1 74 ? -18.089 -3.470 23.056 1.00 95.19 74 ALA A C 1
ATOM 552 O O . ALA A 1 74 ? -18.616 -3.463 24.168 1.00 95.19 74 ALA A O 1
ATOM 553 N N . MET A 1 75 ? -17.928 -2.340 22.357 1.00 93.81 75 MET A N 1
ATOM 554 C CA . MET A 1 75 ? -18.410 -1.036 22.836 1.00 93.81 75 MET A CA 1
ATOM 555 C C . MET A 1 75 ? -19.941 -0.988 22.929 1.00 93.81 75 MET A C 1
ATOM 557 O O . MET A 1 75 ? -20.480 -0.476 23.912 1.00 93.81 75 MET A O 1
ATOM 561 N N . VAL A 1 76 ? -20.657 -1.567 21.958 1.00 93.44 76 VAL A N 1
ATOM 562 C CA . VAL A 1 76 ? -22.126 -1.683 22.004 1.00 93.44 76 VAL A CA 1
ATOM 563 C C . VAL A 1 76 ? -22.572 -2.553 23.182 1.00 93.44 76 VAL A C 1
ATOM 565 O O . VAL A 1 76 ? -23.474 -2.170 23.930 1.00 93.44 76 VAL A O 1
ATOM 568 N N . GLU A 1 77 ? -21.925 -3.700 23.394 1.00 95.06 77 GLU A N 1
ATOM 569 C CA . GLU A 1 77 ? -22.199 -4.560 24.550 1.00 95.06 77 GLU A CA 1
ATOM 570 C C . GLU A 1 77 ? -21.929 -3.845 25.876 1.00 95.06 77 GLU A C 1
ATOM 572 O O . GLU A 1 77 ? -22.747 -3.933 26.794 1.00 95.06 77 GLU A O 1
ATOM 577 N N . MET A 1 78 ? -20.833 -3.087 25.964 1.00 94.31 78 MET A N 1
ATOM 578 C CA . MET A 1 78 ? -20.481 -2.312 27.152 1.00 94.31 78 MET A CA 1
ATOM 579 C C . MET A 1 78 ? -21.512 -1.218 27.438 1.00 94.31 78 MET A C 1
ATOM 581 O O . MET A 1 78 ? -21.950 -1.088 28.577 1.00 94.31 78 MET A O 1
ATOM 585 N N . SER A 1 79 ? -21.970 -0.497 26.411 1.00 93.50 79 SER A N 1
ATOM 586 C CA . SER A 1 79 ? -23.038 0.502 26.539 1.00 93.50 79 SER A CA 1
ATOM 587 C C . SER A 1 79 ? -24.339 -0.121 27.065 1.00 93.50 79 SER A C 1
ATOM 589 O O . SER A 1 79 ? -24.920 0.360 28.041 1.00 93.50 79 SER A O 1
ATOM 591 N N . ASN A 1 80 ? -24.747 -1.263 26.501 1.00 94.62 80 ASN A N 1
ATOM 592 C CA . ASN A 1 80 ? -25.929 -2.003 26.950 1.00 94.62 80 ASN A CA 1
ATOM 593 C C . ASN A 1 80 ? -25.786 -2.519 28.393 1.00 94.62 80 ASN A C 1
ATOM 595 O O . ASN A 1 80 ? -26.747 -2.489 29.166 1.00 94.62 80 ASN A O 1
ATOM 599 N N . ALA A 1 81 ? -24.601 -3.002 28.775 1.00 95.88 81 ALA A N 1
ATOM 600 C CA . ALA A 1 81 ? -24.321 -3.452 30.135 1.00 95.88 81 ALA A CA 1
ATOM 601 C C . ALA A 1 81 ? -24.356 -2.286 31.135 1.00 95.88 81 ALA A C 1
ATOM 603 O O . ALA A 1 81 ? -24.970 -2.409 32.194 1.00 95.88 81 ALA A O 1
ATOM 604 N N . SER A 1 82 ? -23.767 -1.138 30.789 1.00 96.19 82 SER A N 1
ATOM 605 C CA . SER A 1 82 ? -23.818 0.075 31.608 1.00 96.19 82 SER A CA 1
ATOM 606 C C . SER A 1 82 ? -25.248 0.575 31.808 1.00 96.19 82 SER A C 1
ATOM 608 O O . SER A 1 82 ? -25.618 0.899 32.935 1.00 96.19 82 SER A O 1
ATOM 610 N N . GLN A 1 83 ? -26.079 0.558 30.763 1.00 95.25 83 GLN A N 1
ATOM 611 C CA . GLN A 1 83 ? -27.489 0.939 30.866 1.00 95.25 83 GLN A CA 1
ATOM 612 C C . GLN A 1 83 ? -28.251 0.052 31.867 1.00 95.25 83 GLN A C 1
ATOM 614 O O . GLN A 1 83 ? -28.953 0.563 32.739 1.00 95.25 83 GLN A O 1
ATOM 619 N N . LYS A 1 84 ? -28.035 -1.269 31.827 1.00 96.81 84 LYS A N 1
ATOM 620 C CA . LYS A 1 84 ? -28.615 -2.198 32.815 1.00 96.81 84 LYS A CA 1
ATOM 621 C C . LYS A 1 84 ? -28.149 -1.904 34.241 1.00 96.81 84 LYS A C 1
ATOM 623 O O . LYS A 1 84 ? -28.935 -2.020 35.176 1.00 96.81 84 LYS A O 1
ATOM 628 N N . ILE A 1 85 ? -26.883 -1.522 34.429 1.00 96.62 85 ILE A N 1
ATOM 629 C CA . ILE A 1 85 ? -26.371 -1.144 35.754 1.00 96.62 85 ILE A CA 1
ATOM 630 C C . ILE A 1 85 ? -27.082 0.117 36.261 1.00 96.62 85 ILE A C 1
ATOM 632 O O . ILE A 1 85 ? -27.449 0.162 37.432 1.00 96.62 85 ILE A O 1
ATOM 636 N N . VAL A 1 86 ? -27.319 1.115 35.402 1.00 96.44 86 VAL A N 1
ATOM 637 C CA . VAL A 1 86 ? -28.077 2.323 35.776 1.00 96.44 86 VAL A CA 1
ATOM 638 C C . VAL A 1 86 ? -29.485 1.959 36.252 1.00 96.44 86 VAL A C 1
ATOM 640 O O . VAL A 1 86 ? -29.885 2.405 37.324 1.00 96.44 86 VAL A O 1
ATOM 643 N N . GLU A 1 87 ? -30.195 1.094 35.526 1.00 96.31 87 GLU A N 1
ATOM 644 C CA . GLU A 1 87 ? -31.532 0.611 35.913 1.00 96.31 87 GLU A CA 1
ATOM 645 C C . GLU A 1 87 ? -31.513 -0.125 37.266 1.00 96.31 87 GLU A C 1
ATOM 647 O O . GLU A 1 87 ? -32.384 0.080 38.114 1.00 96.31 87 GLU A O 1
ATOM 652 N N . MET A 1 88 ? -30.485 -0.943 37.520 1.00 96.75 88 MET A N 1
ATOM 653 C CA . MET A 1 88 ? -30.307 -1.604 38.818 1.00 96.75 88 MET A CA 1
ATOM 654 C C . MET A 1 88 ? -30.039 -0.603 39.949 1.00 96.75 88 MET A C 1
ATOM 656 O O . MET A 1 88 ? -30.563 -0.777 41.050 1.00 96.75 88 MET A O 1
ATOM 660 N N . MET A 1 89 ? -29.246 0.444 39.705 1.00 96.88 89 MET A N 1
ATOM 661 C CA . MET A 1 89 ? -28.979 1.487 40.705 1.00 96.88 89 MET A CA 1
ATOM 662 C C . MET A 1 89 ? -30.225 2.322 41.009 1.00 96.88 89 MET A C 1
ATOM 664 O O . MET A 1 89 ? -30.440 2.683 42.167 1.00 96.88 89 MET A O 1
ATOM 668 N N . GLU A 1 90 ? -31.081 2.569 40.015 1.00 96.12 90 GLU A N 1
ATOM 669 C CA . GLU A 1 90 ? -32.381 3.222 40.210 1.00 96.12 90 GLU A CA 1
ATOM 670 C C . GLU A 1 90 ? -33.296 2.383 41.118 1.00 96.12 90 GLU A C 1
ATOM 672 O O . GLU A 1 90 ? -33.838 2.916 42.092 1.00 96.12 90 GLU A O 1
ATOM 677 N N . LEU A 1 91 ? -33.373 1.065 40.890 1.00 97.81 91 LEU A N 1
ATOM 678 C CA . LEU A 1 91 ? -34.102 0.134 41.760 1.00 97.81 91 LEU A CA 1
ATOM 679 C C . LEU A 1 91 ? -33.532 0.105 43.189 1.00 97.81 91 LEU A C 1
ATOM 681 O O . LEU A 1 91 ? -34.286 0.134 44.161 1.00 97.81 91 LEU A O 1
ATOM 685 N N . ILE A 1 92 ? -32.204 0.073 43.350 1.00 96.50 92 ILE A N 1
ATOM 686 C CA . ILE A 1 92 ? -31.568 0.122 44.678 1.00 96.50 92 ILE A CA 1
ATOM 687 C C . ILE A 1 92 ? -31.919 1.434 45.384 1.00 96.50 92 ILE A C 1
ATOM 689 O O . ILE A 1 92 ? -32.297 1.422 46.556 1.00 96.50 92 ILE A O 1
ATOM 693 N N . ASN A 1 93 ? -31.839 2.569 44.686 1.00 96.12 93 ASN A N 1
ATOM 694 C CA . ASN A 1 93 ? -32.212 3.862 45.248 1.00 96.12 93 ASN A CA 1
ATOM 695 C C . ASN A 1 93 ? -33.694 3.877 45.681 1.00 96.12 93 ASN A C 1
ATOM 697 O O . ASN A 1 93 ? -33.996 4.362 46.772 1.00 96.12 93 ASN A O 1
ATOM 701 N N . GLU A 1 94 ? -34.602 3.265 44.916 1.00 97.19 94 GLU A N 1
ATOM 702 C CA . GLU A 1 94 ? -36.004 3.088 45.319 1.00 97.19 94 GLU A CA 1
ATOM 703 C C . GLU A 1 94 ? -36.147 2.240 46.597 1.00 97.19 94 GLU A C 1
ATOM 705 O O . GLU A 1 94 ? -36.804 2.666 47.551 1.00 97.19 94 GLU A O 1
ATOM 710 N N . ILE A 1 95 ? -35.476 1.085 46.672 1.00 97.12 95 ILE A N 1
ATOM 711 C CA . ILE A 1 95 ? -35.494 0.204 47.854 1.00 97.12 95 ILE A CA 1
ATOM 712 C C . ILE A 1 95 ? -34.965 0.942 49.091 1.00 97.12 95 ILE A C 1
ATOM 714 O O . ILE A 1 95 ? -35.544 0.852 50.179 1.00 97.12 95 ILE A O 1
ATOM 718 N N . THR A 1 96 ? -33.878 1.705 48.949 1.00 97.75 96 THR A N 1
ATOM 719 C CA . THR A 1 96 ? -33.314 2.484 50.063 1.00 97.75 96 THR A CA 1
ATOM 720 C C . THR A 1 96 ? -34.262 3.593 50.516 1.00 97.75 96 THR A C 1
ATOM 722 O O . THR A 1 96 ? -34.414 3.819 51.718 1.00 97.75 96 THR A O 1
ATOM 725 N N . PHE A 1 97 ? -34.976 4.235 49.588 1.00 96.56 97 PHE A N 1
ATOM 726 C CA . PHE A 1 97 ? -35.988 5.234 49.915 1.00 96.56 97 PHE A CA 1
ATOM 727 C C . PHE A 1 97 ? -37.167 4.618 50.679 1.00 96.56 97 PHE A C 1
ATOM 729 O O . PHE A 1 97 ? -37.547 5.133 51.734 1.00 96.56 97 PHE A O 1
ATOM 736 N N . GLN A 1 98 ? -37.691 3.480 50.211 1.00 97.94 98 GLN A N 1
ATOM 737 C CA . GLN A 1 98 ? -38.746 2.729 50.898 1.00 97.94 98 GLN A CA 1
ATOM 738 C C . GLN A 1 98 ? -38.300 2.277 52.298 1.00 97.94 98 GLN A C 1
ATOM 740 O O . GLN A 1 98 ? -39.046 2.440 53.262 1.00 97.94 98 GLN A O 1
ATOM 745 N N . THR A 1 99 ? -37.061 1.796 52.441 1.00 97.56 99 THR A N 1
ATOM 746 C CA . THR A 1 99 ? -36.479 1.391 53.735 1.00 97.56 99 THR A CA 1
ATOM 747 C C . THR A 1 99 ? -36.369 2.572 54.702 1.00 97.56 99 THR A C 1
ATOM 749 O O . THR A 1 99 ? -36.710 2.448 55.878 1.00 97.56 99 THR A O 1
ATOM 752 N N . ASN A 1 100 ? -35.958 3.744 54.208 1.00 95.88 100 ASN A N 1
ATOM 753 C CA . ASN A 1 100 ? -35.917 4.978 54.994 1.00 95.88 100 ASN A CA 1
ATOM 754 C C . ASN A 1 100 ? -37.323 5.442 55.422 1.00 95.88 100 ASN A C 1
ATOM 756 O O . ASN A 1 100 ? -37.484 5.927 56.538 1.00 95.88 100 ASN A O 1
ATOM 760 N N . LEU A 1 101 ? -38.356 5.272 54.588 1.00 95.81 101 LEU A N 1
ATOM 761 C CA . LEU A 1 101 ? -39.741 5.545 54.996 1.00 95.81 101 LEU A CA 1
ATOM 762 C C . LEU A 1 101 ? -40.233 4.545 56.053 1.00 95.81 101 LEU A C 1
ATOM 764 O O . LEU A 1 101 ? -40.855 4.945 57.039 1.00 95.81 101 LEU A O 1
ATOM 768 N N . LEU A 1 102 ? -39.917 3.258 55.887 1.00 96.75 102 LEU A N 1
ATOM 769 C CA . LEU A 1 102 ? -40.275 2.212 56.846 1.00 96.75 102 LEU A CA 1
ATOM 770 C C . LEU A 1 102 ? -39.642 2.463 58.221 1.00 96.75 102 LEU A C 1
ATOM 772 O O . LEU A 1 102 ? -40.302 2.299 59.247 1.00 96.75 102 LEU A O 1
ATOM 776 N N . SER A 1 103 ? -38.377 2.889 58.250 1.00 97.44 103 SER A N 1
ATOM 777 C CA . SER A 1 103 ? -37.663 3.154 59.499 1.00 97.44 103 SER A CA 1
ATOM 778 C C . SER A 1 103 ? -38.204 4.383 60.231 1.00 97.44 103 SER A C 1
ATOM 780 O O . SER A 1 103 ? -38.279 4.384 61.458 1.00 97.44 103 SER A O 1
ATOM 782 N N . ILE A 1 104 ? -38.678 5.396 59.499 1.00 95.44 104 ILE A N 1
ATOM 783 C CA . ILE A 1 104 ? -39.397 6.534 60.085 1.00 95.44 104 ILE A CA 1
ATOM 784 C C . ILE A 1 104 ? -40.700 6.061 60.744 1.00 95.44 104 ILE A C 1
ATOM 786 O O . ILE A 1 104 ? -40.962 6.437 61.886 1.00 95.44 104 ILE A O 1
ATOM 790 N N . ASN A 1 105 ? -41.478 5.198 60.083 1.00 95.12 105 ASN A N 1
ATOM 791 C CA . ASN A 1 105 ? -42.698 4.633 60.674 1.00 95.12 105 ASN A CA 1
ATOM 792 C C . ASN A 1 105 ? -42.393 3.819 61.944 1.00 95.12 105 ASN A C 1
ATOM 794 O O . ASN A 1 105 ? -43.082 3.966 62.952 1.00 95.12 105 ASN A O 1
ATOM 798 N N . ALA A 1 106 ? -41.326 3.014 61.929 1.00 95.69 106 ALA A N 1
ATOM 799 C CA . ALA A 1 106 ? -40.885 2.252 63.096 1.00 95.69 106 ALA A CA 1
ATOM 800 C C . ALA A 1 106 ? -40.441 3.158 64.258 1.00 95.69 106 ALA A C 1
ATOM 802 O O . ALA A 1 106 ? -40.773 2.888 65.410 1.00 95.69 106 ALA A O 1
ATOM 803 N N . ALA A 1 107 ? -39.735 4.256 63.968 1.00 94.38 107 ALA A N 1
ATOM 804 C CA . ALA A 1 107 ? -39.330 5.232 64.977 1.00 94.38 107 ALA A CA 1
ATOM 805 C C . ALA A 1 107 ? -40.541 5.913 65.642 1.00 94.38 107 ALA A C 1
ATOM 807 O O . ALA A 1 107 ? -40.534 6.131 66.854 1.00 94.38 107 ALA A O 1
ATOM 808 N N . VAL A 1 108 ? -41.592 6.212 64.869 1.00 94.62 108 VAL A N 1
ATOM 809 C CA . VAL A 1 108 ? -42.848 6.782 65.385 1.00 94.62 108 VAL A CA 1
ATOM 810 C C . VAL A 1 108 ? -43.560 5.796 66.313 1.00 94.62 108 VAL A C 1
ATOM 812 O O . VAL A 1 108 ? -43.957 6.175 67.415 1.00 94.62 108 VAL A O 1
ATOM 815 N N . GLU A 1 109 ? -43.683 4.529 65.918 1.00 94.25 109 GLU A N 1
ATOM 816 C CA . GLU A 1 109 ? -44.362 3.525 66.747 1.00 94.25 109 GLU A CA 1
ATOM 817 C C . GLU A 1 109 ? -43.550 3.184 68.010 1.00 94.25 109 GLU A C 1
ATOM 819 O O . GLU A 1 109 ? -44.110 3.017 69.094 1.00 94.25 109 GLU A O 1
ATOM 824 N N . ALA A 1 110 ? -42.216 3.190 67.915 1.00 94.81 110 ALA A N 1
ATOM 825 C CA . ALA A 1 110 ? -41.330 3.070 69.069 1.00 94.81 110 ALA A CA 1
ATOM 826 C C . ALA A 1 110 ? -41.504 4.237 70.058 1.00 94.81 110 ALA A C 1
ATOM 828 O O . ALA A 1 110 ? -41.570 4.012 71.266 1.00 94.81 110 ALA A O 1
ATOM 829 N N . ALA A 1 111 ? -41.643 5.474 69.564 1.00 92.88 111 ALA A N 1
ATOM 830 C CA . ALA A 1 111 ? -41.944 6.631 70.407 1.00 92.88 111 ALA A CA 1
ATOM 831 C C . ALA A 1 111 ? -43.323 6.508 71.080 1.00 92.88 111 ALA A C 1
ATOM 833 O O . ALA A 1 111 ? -43.482 6.868 72.247 1.00 92.88 111 ALA A O 1
ATOM 834 N N . ARG A 1 112 ? -44.309 5.942 70.373 1.00 94.62 112 ARG A N 1
ATOM 835 C CA . ARG A 1 112 ? -45.661 5.694 70.893 1.00 94.62 112 ARG A CA 1
ATOM 836 C C . ARG A 1 112 ? -45.686 4.663 72.027 1.00 94.62 112 ARG A C 1
ATOM 838 O O . ARG A 1 112 ? -46.489 4.800 72.946 1.00 94.62 112 ARG A O 1
ATOM 845 N N . ALA A 1 113 ? -44.799 3.669 71.993 1.00 93.88 113 ALA A N 1
ATOM 846 C CA . ALA A 1 113 ? -44.651 2.650 73.037 1.00 93.88 113 ALA A CA 1
ATOM 847 C C . ALA A 1 113 ? -43.923 3.145 74.312 1.00 93.88 113 ALA A C 1
ATOM 849 O O . ALA A 1 113 ? -43.823 2.402 75.294 1.00 93.88 113 ALA A O 1
ATOM 850 N N . GLY A 1 114 ? -43.419 4.386 74.330 1.00 92.62 114 GLY A N 1
ATOM 851 C CA . GLY A 1 114 ? -42.770 4.993 75.496 1.00 92.62 114 GLY A CA 1
ATOM 852 C C . GLY A 1 114 ? -41.472 4.283 75.905 1.00 92.62 114 GLY A C 1
ATOM 853 O O . GLY A 1 114 ? -40.642 3.949 75.062 1.00 92.62 114 GLY A O 1
ATOM 854 N N . GLU A 1 115 ? -41.283 4.033 77.206 1.00 91.12 115 GLU A N 1
ATOM 855 C CA . GLU A 1 115 ? -40.066 3.386 77.741 1.00 91.12 115 GLU A CA 1
ATOM 856 C C . GLU A 1 115 ? -39.817 1.987 77.149 1.00 91.12 115 GLU A C 1
ATOM 858 O O . GLU A 1 115 ? -38.667 1.613 76.925 1.00 91.12 115 GLU A O 1
ATOM 863 N N . GLN A 1 116 ? -40.875 1.237 76.817 1.00 89.81 116 GLN A N 1
ATOM 864 C CA . GLN A 1 116 ? -40.753 -0.110 76.237 1.00 89.81 116 GLN A CA 1
ATOM 865 C C . GLN A 1 116 ? -40.246 -0.088 74.782 1.00 89.81 116 GLN A C 1
ATOM 867 O O . GLN A 1 116 ? -39.721 -1.084 74.289 1.00 89.81 116 GLN A O 1
ATOM 872 N N . GLY A 1 117 ? -40.374 1.050 74.090 1.00 93.38 117 GLY A N 1
ATOM 873 C CA . GLY A 1 117 ? -39.956 1.226 72.697 1.00 93.38 117 GLY A CA 1
ATOM 874 C C . GLY A 1 117 ? -38.521 1.727 72.513 1.00 93.38 117 GLY A C 1
ATOM 875 O O . GLY A 1 117 ? -38.047 1.790 71.380 1.00 93.38 117 GLY A O 1
ATOM 876 N N . ARG A 1 118 ? -37.794 2.062 73.590 1.00 91.38 118 ARG A N 1
ATOM 877 C CA . ARG A 1 118 ? -36.454 2.681 73.510 1.00 91.38 118 ARG A CA 1
ATOM 878 C C . ARG A 1 118 ? -35.455 1.893 72.659 1.00 91.38 118 ARG A C 1
ATOM 880 O O . ARG A 1 118 ? -34.761 2.489 71.841 1.00 91.38 118 ARG A O 1
ATOM 887 N N . GLY A 1 119 ? -35.404 0.569 72.818 1.00 92.62 119 GLY A N 1
ATOM 888 C CA . GLY A 1 119 ? -34.520 -0.289 72.020 1.00 92.62 119 GLY A CA 1
ATOM 889 C C . GLY A 1 119 ? -34.881 -0.289 70.531 1.00 92.62 119 GLY A C 1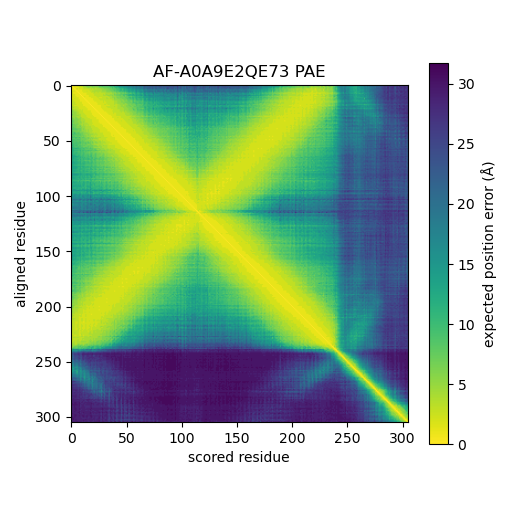
ATOM 890 O O . GLY A 1 119 ? -34.002 -0.180 69.679 1.00 92.62 119 GLY A O 1
ATOM 891 N N . PHE A 1 120 ? -36.179 -0.320 70.212 1.00 94.00 120 PHE A N 1
ATOM 892 C CA . PHE A 1 120 ? -36.669 -0.252 68.832 1.00 94.00 120 PHE A CA 1
ATOM 893 C C . PHE A 1 120 ? -36.397 1.106 68.178 1.00 94.00 120 PHE A C 1
ATOM 895 O O . PHE A 1 120 ? -36.072 1.149 66.994 1.00 94.00 120 PHE A O 1
ATOM 902 N N . ALA A 1 121 ? -36.465 2.203 68.937 1.00 94.06 121 ALA A N 1
ATOM 903 C CA . ALA A 1 121 ? -36.166 3.539 68.427 1.00 94.06 121 ALA A CA 1
ATOM 904 C C . ALA A 1 121 ? -34.705 3.669 67.954 1.00 94.06 121 ALA A C 1
ATOM 906 O O . ALA A 1 121 ? -34.452 4.267 66.909 1.00 94.06 121 ALA A O 1
ATOM 907 N N . VAL A 1 122 ? -33.753 3.070 68.683 1.00 95.06 122 VAL A N 1
ATOM 908 C CA . VAL A 1 122 ? -32.330 3.063 68.293 1.00 95.06 122 VAL A CA 1
ATOM 909 C C . VAL A 1 122 ? -32.129 2.276 66.999 1.00 95.06 122 VAL A C 1
ATOM 911 O O . VAL A 1 122 ? -31.519 2.786 66.063 1.00 95.06 122 VAL A O 1
ATOM 914 N N . VAL A 1 123 ? -32.707 1.074 66.906 1.00 96.50 123 VAL A N 1
ATOM 915 C CA . VAL A 1 123 ? -32.625 0.251 65.687 1.00 96.50 123 VAL A CA 1
ATOM 916 C C . VAL A 1 123 ? -33.255 0.974 64.493 1.00 96.50 123 VAL A C 1
ATOM 918 O O . VAL A 1 123 ? -32.678 0.983 63.411 1.00 96.50 123 VAL A O 1
ATOM 921 N N . ALA A 1 124 ? -34.402 1.631 64.679 1.00 96.94 124 ALA A N 1
ATOM 922 C CA . ALA A 1 124 ? -35.052 2.400 63.623 1.00 96.94 124 ALA A CA 1
ATOM 923 C C . ALA A 1 124 ? -34.176 3.565 63.119 1.00 96.94 124 ALA A C 1
ATOM 925 O O . ALA A 1 124 ? -34.123 3.809 61.912 1.00 96.94 124 ALA A O 1
ATOM 926 N N . SER A 1 125 ? -33.449 4.250 64.010 1.00 96.12 125 SER A N 1
ATOM 927 C CA . SER A 1 125 ? -32.484 5.287 63.617 1.00 96.12 125 SER A CA 1
ATOM 928 C C . SER A 1 125 ? -31.312 4.706 62.825 1.00 96.12 125 SER A C 1
ATOM 930 O O . SER A 1 125 ? -30.978 5.231 61.767 1.00 96.12 125 SER A O 1
ATOM 932 N N . GLU A 1 126 ? -30.741 3.589 63.279 1.00 97.56 126 GLU A N 1
ATOM 933 C CA . GLU A 1 126 ? -29.607 2.947 62.602 1.00 97.56 126 GLU A CA 1
ATOM 934 C C . GLU A 1 126 ? -29.992 2.460 61.195 1.00 97.56 126 GLU A C 1
ATOM 936 O O . GLU A 1 126 ? -29.278 2.698 60.220 1.00 97.56 126 GLU A O 1
ATOM 941 N N . VAL A 1 127 ? -31.180 1.855 61.054 1.00 97.75 127 VAL A N 1
ATOM 942 C CA . VAL A 1 127 ? -31.734 1.446 59.750 1.00 97.75 127 VAL A CA 1
ATOM 943 C C . VAL A 1 127 ? -31.953 2.660 58.844 1.00 97.75 127 VAL A C 1
ATOM 945 O O . VAL A 1 127 ? -31.692 2.588 57.643 1.00 97.75 127 VAL A O 1
ATOM 948 N N . ARG A 1 128 ? -32.407 3.792 59.398 1.00 97.00 128 ARG A N 1
ATOM 949 C CA . ARG A 1 128 ? -32.581 5.039 58.642 1.00 97.00 128 ARG A CA 1
ATOM 950 C C . ARG A 1 128 ? -31.260 5.548 58.075 1.00 97.00 128 ARG A C 1
ATOM 952 O O . ARG A 1 128 ? -31.198 5.923 56.903 1.00 97.00 128 ARG A O 1
ATOM 959 N N . ASP A 1 129 ? -30.226 5.587 58.903 1.00 97.12 129 ASP A N 1
ATOM 960 C CA . ASP A 1 129 ? -28.927 6.115 58.504 1.00 97.12 129 ASP A CA 1
ATOM 961 C C . ASP A 1 129 ? -28.224 5.176 57.520 1.00 97.12 129 ASP A C 1
ATOM 963 O O . ASP A 1 129 ? -27.648 5.647 56.535 1.00 97.12 129 ASP A O 1
ATOM 967 N N . LEU A 1 130 ? -28.372 3.858 57.689 1.00 97.06 130 LEU A N 1
ATOM 968 C CA . LEU A 1 130 ? -27.931 2.874 56.703 1.00 97.06 130 LEU A CA 1
ATOM 969 C C . LEU A 1 130 ? -28.631 3.078 55.353 1.00 97.06 130 LEU A C 1
ATOM 971 O O . LEU A 1 130 ? -27.959 3.163 54.328 1.00 97.06 130 LEU A O 1
ATOM 975 N N . ALA A 1 131 ? -29.957 3.239 55.346 1.00 97.56 131 ALA A N 1
ATOM 976 C CA . ALA A 1 131 ? -30.725 3.465 54.124 1.00 97.56 131 ALA A CA 1
ATOM 977 C C . ALA A 1 131 ? -30.287 4.744 53.386 1.00 97.56 131 ALA A C 1
ATOM 979 O O . ALA A 1 131 ? -30.073 4.713 52.174 1.00 97.56 131 ALA A O 1
ATOM 980 N N . LYS A 1 132 ? -30.070 5.857 54.102 1.00 96.06 132 LYS A N 1
ATOM 981 C CA . LYS A 1 132 ? -29.536 7.097 53.505 1.00 96.06 132 LYS A CA 1
ATOM 982 C C . LYS A 1 132 ? -28.145 6.902 52.904 1.00 96.06 132 LYS A C 1
ATOM 984 O O . LYS A 1 132 ? -27.894 7.371 51.795 1.00 96.06 132 LYS A O 1
ATOM 989 N N . ARG A 1 133 ? -27.246 6.218 53.621 1.00 97.38 133 ARG A N 1
ATOM 990 C CA . ARG A 1 133 ? -25.885 5.930 53.142 1.00 97.38 133 ARG A CA 1
ATOM 991 C C . ARG A 1 133 ? -25.909 5.061 51.887 1.00 97.38 133 ARG A C 1
ATOM 993 O O . ARG A 1 133 ? -25.223 5.388 50.924 1.00 97.38 133 ARG A O 1
ATOM 1000 N N . SER A 1 134 ? -26.728 4.010 51.869 1.00 96.56 134 SER A N 1
ATOM 1001 C CA . SER A 1 134 ? -26.903 3.148 50.696 1.00 96.56 134 SER A CA 1
ATOM 1002 C C . SER A 1 134 ? -27.480 3.907 49.499 1.00 96.56 134 SER A C 1
ATOM 1004 O O . SER A 1 134 ? -26.981 3.739 48.391 1.00 96.56 134 SER A O 1
ATOM 1006 N N . GLY A 1 135 ? -28.470 4.782 49.710 1.00 96.31 135 GLY A N 1
ATOM 1007 C CA . GLY A 1 135 ? -29.035 5.608 48.638 1.00 96.31 135 GLY A CA 1
ATOM 1008 C C . GLY A 1 135 ? -28.027 6.604 48.053 1.00 96.31 135 GLY A C 1
ATOM 1009 O O . GLY A 1 135 ? -27.972 6.784 46.838 1.00 96.31 135 GLY A O 1
ATOM 1010 N N . SER A 1 136 ? -27.180 7.212 48.894 1.00 96.50 136 SER A N 1
ATOM 1011 C CA . SER A 1 136 ? -26.076 8.064 48.422 1.00 96.50 136 SER A CA 1
ATOM 1012 C C . SER A 1 136 ? -25.077 7.269 47.583 1.00 96.50 136 SER A C 1
ATOM 1014 O O . SER A 1 136 ? -24.770 7.670 46.468 1.00 96.50 136 SER A O 1
ATOM 1016 N N . ALA A 1 137 ? -24.636 6.107 48.075 1.00 96.38 137 ALA A N 1
ATOM 1017 C CA . ALA A 1 137 ? -23.690 5.260 47.353 1.00 96.38 137 ALA A CA 1
ATOM 1018 C C . ALA A 1 137 ? -24.248 4.782 46.000 1.00 96.38 137 ALA A C 1
ATOM 1020 O O . ALA A 1 137 ? -23.524 4.769 45.008 1.00 96.38 137 ALA A O 1
ATOM 1021 N N . ALA A 1 138 ? -25.539 4.437 45.935 1.00 96.19 138 ALA A N 1
ATOM 1022 C CA . ALA A 1 138 ? -26.196 4.063 44.683 1.00 96.19 138 ALA A CA 1
ATOM 1023 C C . ALA A 1 138 ? -26.180 5.213 43.659 1.00 96.19 138 ALA A C 1
ATOM 1025 O O . ALA A 1 138 ? -25.890 4.987 42.484 1.00 96.19 138 ALA A O 1
ATOM 1026 N N . LYS A 1 139 ? -26.423 6.457 44.102 1.00 95.88 139 LYS A N 1
ATOM 1027 C CA . LYS A 1 139 ? -26.316 7.646 43.240 1.00 95.88 139 LYS A CA 1
ATOM 1028 C C . LYS A 1 139 ? -24.892 7.890 42.752 1.00 95.88 139 LYS A C 1
ATOM 1030 O O . LYS A 1 139 ? -24.715 8.187 41.574 1.00 95.88 139 LYS A O 1
ATOM 1035 N N . ASP A 1 140 ? -23.896 7.739 43.619 1.00 96.88 140 ASP A N 1
ATOM 1036 C CA . ASP A 1 140 ? -22.492 7.926 43.242 1.00 96.88 140 ASP A CA 1
ATOM 1037 C C . ASP A 1 140 ? -22.065 6.897 42.178 1.00 96.88 140 ASP A C 1
ATOM 1039 O O . ASP A 1 140 ? -21.455 7.257 41.170 1.00 96.88 140 ASP A O 1
ATOM 1043 N N . ILE A 1 141 ? -22.474 5.629 42.331 1.00 96.50 141 ILE A N 1
ATOM 1044 C CA . ILE A 1 141 ? -22.257 4.584 41.314 1.00 96.50 141 ILE A CA 1
ATOM 1045 C C . ILE A 1 141 ? -22.974 4.942 40.007 1.00 96.50 141 ILE A C 1
ATOM 1047 O O . ILE A 1 141 ? -22.391 4.817 38.931 1.00 96.50 141 ILE A O 1
ATOM 1051 N N . GLN A 1 142 ? -24.220 5.419 40.074 1.00 95.81 142 GLN A N 1
ATOM 1052 C CA . GLN A 1 142 ? -24.977 5.826 38.890 1.00 95.81 142 GLN A CA 1
ATOM 1053 C C . GLN A 1 142 ? -24.285 6.958 38.113 1.00 95.81 142 GLN A C 1
ATOM 1055 O O . GLN A 1 142 ? -24.289 6.932 36.881 1.00 95.81 142 GLN A O 1
ATOM 1060 N N . ILE A 1 143 ? -23.683 7.935 38.800 1.00 96.50 143 ILE A N 1
ATOM 1061 C CA . ILE A 1 143 ? -22.910 9.013 38.164 1.00 96.50 143 ILE A CA 1
ATOM 1062 C C . ILE A 1 143 ? -21.698 8.430 37.429 1.00 96.50 143 ILE A C 1
ATOM 1064 O O . ILE A 1 143 ? -21.544 8.675 36.233 1.00 96.50 143 ILE A O 1
ATOM 1068 N N . LEU A 1 144 ? -20.901 7.590 38.097 1.00 97.06 144 LEU A N 1
ATOM 1069 C CA . LEU A 1 144 ? -19.719 6.960 37.496 1.00 97.06 144 LEU A CA 1
ATOM 1070 C C . LEU A 1 144 ? -20.067 6.113 36.265 1.00 97.06 144 LEU A C 1
ATOM 1072 O O . LEU A 1 144 ? -19.375 6.163 35.251 1.00 97.06 144 LEU A O 1
ATOM 1076 N N . VAL A 1 145 ? -21.162 5.352 36.316 1.00 96.38 145 VAL A N 1
ATOM 1077 C CA . VAL A 1 145 ? -21.599 4.529 35.179 1.00 96.38 145 VAL A CA 1
ATOM 1078 C C . VAL A 1 145 ? -22.051 5.400 34.003 1.00 96.38 145 VAL A C 1
ATOM 1080 O O . VAL A 1 145 ? -21.741 5.082 32.856 1.00 96.38 145 VAL A O 1
ATOM 1083 N N . ARG A 1 146 ? -22.719 6.532 34.260 1.00 95.06 146 ARG A N 1
ATOM 1084 C CA . ARG A 1 146 ? -23.089 7.495 33.207 1.00 95.06 146 ARG A CA 1
ATOM 1085 C C . ARG A 1 146 ? -21.864 8.158 32.577 1.00 95.06 146 ARG A C 1
ATOM 1087 O O . ARG A 1 146 ? -21.843 8.347 31.363 1.00 95.06 146 ARG A O 1
ATOM 1094 N N . GLU A 1 147 ? -20.831 8.459 33.360 1.00 96.06 147 GLU A N 1
ATOM 1095 C CA . GLU A 1 147 ? -19.550 8.934 32.823 1.00 96.06 147 GLU A CA 1
ATOM 1096 C C . GLU A 1 147 ? -18.885 7.883 31.925 1.00 96.06 147 GLU A C 1
ATOM 1098 O O . GLU A 1 147 ? -18.403 8.217 30.841 1.00 96.06 147 GLU A O 1
ATOM 1103 N N . ILE A 1 148 ? -18.903 6.606 32.331 1.00 95.44 148 ILE A N 1
ATOM 1104 C CA . ILE A 1 148 ? -18.402 5.496 31.507 1.00 95.44 148 ILE A CA 1
ATOM 1105 C C . ILE A 1 148 ? -19.167 5.432 30.181 1.00 95.44 148 ILE A C 1
ATOM 1107 O O . ILE A 1 148 ? -18.526 5.382 29.135 1.00 95.44 148 ILE A O 1
ATOM 1111 N N . MET A 1 149 ? -20.504 5.516 30.191 1.00 95.00 149 MET A N 1
ATOM 1112 C CA . MET A 1 149 ? -21.316 5.541 28.961 1.00 95.00 149 MET A CA 1
ATOM 1113 C C . MET A 1 149 ? -20.936 6.691 28.020 1.00 95.00 149 MET A C 1
ATOM 1115 O O . MET A 1 149 ? -20.853 6.498 26.804 1.00 95.00 149 MET A O 1
ATOM 1119 N N . GLY A 1 150 ? -20.673 7.879 28.575 1.00 93.94 150 GLY A N 1
ATOM 1120 C CA . GLY A 1 150 ? -20.169 9.016 27.805 1.00 93.94 150 GLY A CA 1
ATOM 1121 C C . GLY A 1 150 ? -18.847 8.684 27.110 1.00 93.94 150 GLY A C 1
ATOM 1122 O O . GLY A 1 150 ? -18.726 8.866 25.900 1.00 93.94 150 GLY A O 1
ATOM 1123 N N . LYS A 1 151 ? -17.894 8.098 27.846 1.00 94.75 151 LYS A N 1
ATOM 1124 C CA . LYS A 1 151 ? -16.604 7.661 27.288 1.00 94.75 151 LYS A CA 1
ATOM 1125 C C . LYS A 1 151 ? -16.759 6.580 26.217 1.00 94.75 151 LYS A C 1
ATOM 1127 O O . LYS A 1 151 ? -16.098 6.677 25.193 1.00 94.75 151 LYS A O 1
ATOM 1132 N N . VAL A 1 152 ? -17.644 5.595 26.405 1.00 95.75 152 VAL A N 1
ATOM 1133 C CA . VAL A 1 152 ? -17.928 4.557 25.389 1.00 95.75 152 VAL A CA 1
ATOM 1134 C C . VAL A 1 152 ? -18.426 5.180 24.090 1.00 95.75 152 VAL A C 1
ATOM 1136 O O . VAL A 1 152 ? -18.006 4.776 23.011 1.00 95.75 152 VAL A O 1
ATOM 1139 N N . THR A 1 153 ? -19.295 6.186 24.194 1.00 92.06 153 THR A N 1
ATOM 1140 C CA . THR A 1 153 ? -19.853 6.879 23.027 1.00 92.06 153 THR A CA 1
ATOM 1141 C C . THR A 1 153 ? -18.760 7.609 22.246 1.00 92.06 153 THR A C 1
ATOM 1143 O O . THR A 1 153 ? -18.685 7.470 21.029 1.00 92.06 153 THR A O 1
ATOM 1146 N N . THR A 1 154 ? -17.875 8.335 22.937 1.00 94.44 154 THR A N 1
ATOM 1147 C CA . THR A 1 154 ? -16.712 8.982 22.308 1.00 94.44 154 THR A CA 1
ATOM 1148 C C . THR A 1 154 ? -15.747 7.962 21.705 1.00 94.44 154 THR A C 1
ATOM 1150 O O . THR A 1 154 ? -15.331 8.126 20.563 1.00 94.44 154 THR A O 1
ATOM 1153 N N . SER A 1 155 ? -15.446 6.867 22.409 1.00 94.81 155 SER A N 1
ATOM 1154 C CA . SER A 1 155 ? -14.616 5.786 21.863 1.00 94.81 155 SER A CA 1
ATOM 1155 C C . SER A 1 155 ? -15.222 5.169 20.600 1.00 94.81 155 SER A C 1
ATOM 1157 O O . SER A 1 155 ? -14.483 4.812 19.689 1.00 94.81 155 SER A O 1
ATOM 1159 N N . GLY A 1 156 ? -16.553 5.075 20.509 1.00 93.19 156 GLY A N 1
ATOM 1160 C CA . GLY A 1 156 ? -17.245 4.633 19.297 1.00 93.19 156 GLY A CA 1
ATOM 1161 C C . GLY A 1 156 ? -16.944 5.520 18.085 1.00 93.19 156 GLY A C 1
ATOM 1162 O O . GLY A 1 156 ? -16.680 5.001 17.005 1.00 93.19 156 GLY A O 1
ATOM 1163 N N . GLN A 1 157 ? -16.881 6.841 18.276 1.00 93.25 157 GLN A N 1
ATOM 1164 C CA . GLN A 1 157 ? -16.523 7.781 17.205 1.00 93.25 157 GLN A CA 1
ATOM 1165 C C . GLN A 1 157 ? -15.090 7.551 16.705 1.00 93.25 157 GLN A C 1
ATOM 1167 O O . GLN A 1 157 ? -14.864 7.504 15.500 1.00 93.25 157 GLN A O 1
ATOM 1172 N N . TRP A 1 158 ? -14.133 7.327 17.612 1.00 94.69 158 TRP A N 1
ATOM 1173 C CA . TRP A 1 158 ? -12.746 7.023 17.234 1.00 94.69 158 TRP A CA 1
ATOM 1174 C C . TRP A 1 158 ? -12.614 5.694 16.487 1.00 94.69 158 TRP A C 1
ATOM 1176 O O . TRP A 1 158 ? -11.821 5.578 15.557 1.00 94.69 158 TRP A O 1
ATOM 1186 N N . VAL A 1 159 ? -13.401 4.688 16.873 1.00 96.00 159 VAL A N 1
ATOM 1187 C CA . VAL A 1 159 ? -13.457 3.389 16.187 1.00 96.00 159 VAL A CA 1
ATOM 1188 C C . VAL A 1 159 ? -13.989 3.551 14.756 1.00 96.00 159 VAL A C 1
ATOM 1190 O O . VAL A 1 159 ? -13.421 2.967 13.832 1.00 96.00 159 VAL A O 1
ATOM 1193 N N . ASP A 1 160 ? -15.013 4.380 14.546 1.00 92.56 160 ASP A N 1
ATOM 1194 C CA . ASP A 1 160 ? -15.542 4.682 13.209 1.00 92.56 160 ASP A CA 1
ATOM 1195 C C . ASP A 1 160 ? -14.537 5.467 12.346 1.00 92.56 160 ASP A C 1
ATOM 1197 O O . ASP A 1 160 ? -14.342 5.156 11.166 1.00 92.56 160 ASP A O 1
ATOM 1201 N N . GLU A 1 161 ? -13.850 6.456 12.921 1.00 95.25 161 GLU A N 1
ATOM 1202 C CA . GLU A 1 161 ? -12.771 7.187 12.243 1.00 95.25 161 GLU A CA 1
ATOM 1203 C C . GLU A 1 161 ? -11.623 6.253 11.840 1.00 95.25 161 GLU A C 1
ATOM 1205 O O . GLU A 1 161 ? -11.166 6.289 10.694 1.00 95.25 161 GLU A O 1
ATOM 1210 N N . LEU A 1 162 ? -11.215 5.355 12.739 1.00 95.50 162 LEU A N 1
ATOM 1211 C CA . LEU A 1 162 ? -10.190 4.350 12.470 1.00 95.50 162 LEU A CA 1
ATOM 1212 C C . LEU A 1 162 ? -10.621 3.387 11.354 1.00 95.50 162 LEU A C 1
ATOM 1214 O O . LEU A 1 162 ? -9.830 3.098 10.454 1.00 95.50 162 LEU A O 1
ATOM 1218 N N . LYS A 1 163 ? -11.885 2.939 11.351 1.00 94.81 163 LYS A N 1
ATOM 1219 C CA . LYS A 1 163 ? -12.450 2.114 10.269 1.00 94.81 163 LYS A CA 1
ATOM 1220 C C . LYS A 1 163 ? -12.352 2.819 8.913 1.00 94.81 163 LYS A C 1
ATOM 1222 O O . LYS A 1 163 ? -11.952 2.203 7.919 1.00 94.81 163 LYS A O 1
ATOM 1227 N N . ASN A 1 164 ? -12.692 4.105 8.864 1.00 95.19 164 ASN A N 1
ATOM 1228 C CA . ASN A 1 164 ? -12.593 4.906 7.644 1.00 95.19 164 ASN A CA 1
ATOM 1229 C C . ASN A 1 164 ? -11.135 5.071 7.190 1.00 95.19 164 ASN A C 1
ATOM 1231 O O . ASN A 1 164 ? -10.850 4.936 5.999 1.00 95.19 164 ASN A O 1
ATOM 1235 N N . GLY A 1 165 ? -10.209 5.301 8.126 1.00 96.56 165 GLY A N 1
ATOM 1236 C CA . GLY A 1 165 ? -8.772 5.378 7.851 1.00 96.56 165 GLY A CA 1
ATOM 1237 C C . GLY A 1 165 ? -8.224 4.093 7.226 1.00 96.56 165 GLY A C 1
ATOM 1238 O O . GLY A 1 165 ? -7.595 4.141 6.171 1.00 96.56 165 GLY A O 1
ATOM 1239 N N . LEU A 1 166 ? -8.545 2.935 7.807 1.00 96.12 166 LEU A N 1
ATOM 1240 C CA . LEU A 1 166 ? -8.137 1.630 7.273 1.00 96.12 166 LEU A CA 1
ATOM 1241 C C . LEU A 1 166 ? -8.744 1.345 5.893 1.00 96.12 166 LEU A C 1
ATOM 1243 O O . LEU A 1 166 ? -8.057 0.858 4.998 1.00 96.12 166 LEU A O 1
ATOM 1247 N N . THR A 1 167 ? -10.010 1.711 5.679 1.00 94.69 167 THR A N 1
ATOM 1248 C CA . THR A 1 167 ? -10.658 1.585 4.360 1.00 94.69 167 THR A CA 1
ATOM 1249 C C . THR A 1 167 ? -9.960 2.454 3.312 1.00 94.69 167 THR A C 1
ATOM 1251 O O . THR A 1 167 ? -9.770 2.034 2.170 1.00 94.69 167 THR A O 1
ATOM 1254 N N . LYS A 1 168 ? -9.535 3.664 3.696 1.00 96.38 168 LYS A N 1
ATOM 1255 C CA . LYS A 1 168 ? -8.765 4.549 2.820 1.00 96.38 168 LYS A CA 1
ATOM 1256 C C . LYS A 1 168 ? -7.418 3.929 2.452 1.00 96.38 168 LYS A C 1
ATOM 1258 O O . LYS A 1 168 ? -7.086 3.963 1.275 1.00 96.38 168 LYS A O 1
ATOM 1263 N N . ILE A 1 169 ? -6.715 3.315 3.410 1.00 95.69 169 ILE A N 1
ATOM 1264 C CA . ILE A 1 169 ? -5.452 2.593 3.169 1.00 95.69 169 ILE A CA 1
ATOM 1265 C C . ILE A 1 169 ? -5.647 1.480 2.134 1.00 95.69 169 ILE A C 1
ATOM 1267 O O . ILE A 1 169 ? -4.895 1.417 1.166 1.00 95.69 169 ILE A O 1
ATOM 1271 N N . VAL A 1 170 ? -6.687 0.649 2.280 1.00 95.62 170 VAL A N 1
ATOM 1272 C CA . VAL A 1 170 ? -6.997 -0.413 1.303 1.00 95.62 170 VAL A CA 1
ATOM 1273 C C . VAL A 1 170 ? -7.184 0.169 -0.100 1.00 95.62 170 VAL A C 1
ATOM 1275 O O . VAL A 1 170 ? -6.586 -0.319 -1.058 1.00 95.62 170 VAL A O 1
ATOM 1278 N N . ASN A 1 171 ? -7.970 1.240 -0.223 1.00 95.56 171 ASN A N 1
ATOM 1279 C CA . ASN A 1 171 ? -8.229 1.875 -1.515 1.00 95.56 171 ASN A CA 1
ATOM 1280 C C . ASN A 1 171 ? -6.962 2.490 -2.127 1.00 95.56 171 ASN A C 1
ATOM 1282 O O . ASN A 1 171 ? -6.721 2.320 -3.320 1.00 95.56 171 ASN A O 1
ATOM 1286 N N . THR A 1 172 ? -6.145 3.189 -1.334 1.00 96.69 172 THR A N 1
ATOM 1287 C CA . THR A 1 172 ? -4.903 3.799 -1.828 1.00 96.69 172 THR A CA 1
ATOM 1288 C C . THR A 1 172 ? -3.879 2.747 -2.231 1.00 96.69 172 THR A C 1
ATOM 1290 O O . THR A 1 172 ? -3.252 2.886 -3.274 1.00 96.69 172 THR A O 1
ATOM 1293 N N . SER A 1 173 ? -3.744 1.659 -1.470 1.00 96.62 173 SER A N 1
ATOM 1294 C CA . SER A 1 173 ? -2.832 0.567 -1.824 1.00 96.62 173 SER A CA 1
ATOM 1295 C C . SER A 1 173 ? -3.273 -0.157 -3.098 1.00 96.62 173 SER A C 1
ATOM 1297 O O . SER A 1 173 ? -2.428 -0.565 -3.894 1.00 96.62 173 SER A O 1
ATOM 1299 N N . GLN A 1 174 ? -4.583 -0.263 -3.347 1.00 93.62 174 GLN A N 1
ATOM 1300 C CA . GLN A 1 174 ? -5.087 -0.785 -4.618 1.00 93.62 174 GLN A CA 1
ATOM 1301 C C . GLN A 1 174 ? -4.728 0.136 -5.792 1.00 93.62 174 GLN A C 1
ATOM 1303 O O . GLN A 1 174 ? -4.246 -0.346 -6.811 1.00 93.62 174 GLN A O 1
ATOM 1308 N N . GLN A 1 175 ? -4.878 1.455 -5.631 1.00 96.44 175 GLN A N 1
ATOM 1309 C CA . GLN A 1 175 ? -4.460 2.426 -6.651 1.00 96.44 175 GLN A CA 1
ATOM 1310 C C . GLN A 1 175 ? -2.955 2.352 -6.943 1.00 96.44 175 GLN A C 1
ATOM 1312 O O . GLN A 1 175 ? -2.549 2.478 -8.096 1.00 96.44 175 GLN A O 1
ATOM 1317 N N . VAL A 1 176 ? -2.126 2.116 -5.920 1.00 97.25 176 VAL A N 1
ATOM 1318 C CA . VAL A 1 176 ? -0.683 1.891 -6.100 1.00 97.25 176 VAL A CA 1
ATOM 1319 C C . VAL A 1 176 ? -0.426 0.618 -6.911 1.00 97.25 176 VAL A C 1
ATOM 1321 O O . VAL A 1 176 ? 0.364 0.657 -7.849 1.00 97.25 176 VAL A O 1
ATOM 1324 N N . SER A 1 177 ? -1.109 -0.492 -6.610 1.00 93.94 177 SER A N 1
ATOM 1325 C CA . SER A 1 177 ? -0.989 -1.739 -7.385 1.00 93.94 177 SER A CA 1
ATOM 1326 C C . SER A 1 177 ? -1.389 -1.542 -8.855 1.00 93.94 177 SER A C 1
ATOM 1328 O O . SER A 1 177 ? -0.677 -1.998 -9.753 1.00 93.94 177 SER A O 1
ATOM 1330 N N . ASP A 1 178 ? -2.459 -0.786 -9.116 1.00 94.69 178 ASP A N 1
ATOM 1331 C CA . ASP A 1 178 ? -2.902 -0.463 -10.476 1.00 94.69 178 ASP A CA 1
ATOM 1332 C C . ASP A 1 178 ? -1.846 0.377 -11.224 1.00 94.69 178 ASP A C 1
ATOM 1334 O O . ASP A 1 178 ? -1.457 0.031 -12.344 1.00 94.69 178 ASP A O 1
ATOM 1338 N N . ALA A 1 179 ? -1.299 1.416 -10.581 1.00 96.31 179 ALA A N 1
ATOM 1339 C CA . ALA A 1 179 ? -0.238 2.253 -11.147 1.00 96.31 179 ALA A CA 1
ATOM 1340 C C . ALA A 1 179 ? 1.050 1.459 -11.430 1.00 96.31 179 ALA A C 1
ATOM 1342 O O . ALA A 1 179 ? 1.682 1.630 -12.471 1.00 96.31 179 ALA A O 1
ATOM 1343 N N . LEU A 1 180 ? 1.430 0.533 -10.545 1.00 95.81 180 LEU A N 1
ATOM 1344 C CA . LEU A 1 180 ? 2.552 -0.383 -10.776 1.00 95.81 180 LEU A CA 1
ATOM 1345 C C . LEU A 1 180 ? 2.285 -1.327 -11.958 1.00 95.81 180 LEU A C 1
ATOM 1347 O O . LEU A 1 180 ? 3.215 -1.712 -12.671 1.00 95.81 180 LEU A O 1
ATOM 1351 N N . GLY A 1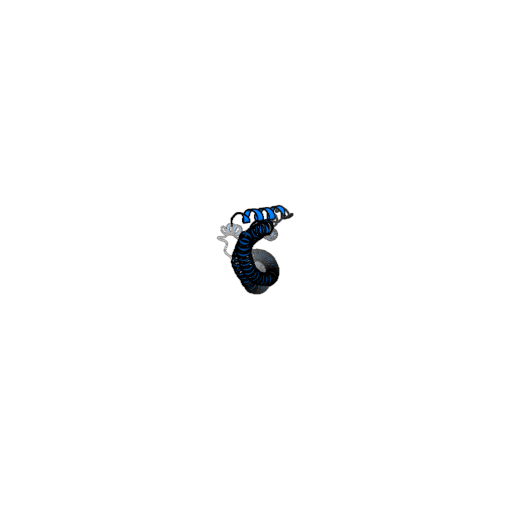 181 ? 1.021 -1.672 -12.210 1.00 95.00 181 GLY A N 1
ATOM 1352 C CA . GLY A 1 181 ? 0.594 -2.374 -13.417 1.00 95.00 181 GLY A CA 1
ATOM 1353 C C . GLY A 1 181 ? 0.924 -1.597 -14.695 1.00 95.00 181 GLY A C 1
ATOM 1354 O O . GLY A 1 181 ? 1.498 -2.174 -15.624 1.00 95.00 181 GLY A O 1
ATOM 1355 N N . GLU A 1 182 ? 0.635 -0.295 -14.716 1.00 96.25 182 GLU A N 1
ATOM 1356 C CA . GLU A 1 182 ? 0.970 0.603 -15.831 1.00 96.25 182 GLU A CA 1
ATOM 1357 C C . GLU A 1 182 ? 2.488 0.759 -16.002 1.00 96.25 182 GLU A C 1
ATOM 1359 O O . GLU A 1 182 ? 3.001 0.635 -17.116 1.00 96.25 182 GLU A O 1
ATOM 1364 N N . VAL A 1 183 ? 3.235 0.934 -14.903 1.00 95.62 183 VAL A N 1
ATOM 1365 C CA . VAL A 1 183 ? 4.709 1.000 -14.935 1.00 95.62 183 VAL A CA 1
ATOM 1366 C C . VAL A 1 183 ? 5.295 -0.279 -15.527 1.00 95.62 183 VAL A C 1
ATOM 1368 O O . VAL A 1 183 ? 6.181 -0.222 -16.384 1.00 95.62 183 VAL A O 1
ATOM 1371 N N . ARG A 1 184 ? 4.782 -1.448 -15.127 1.00 95.00 184 ARG A N 1
ATOM 1372 C CA . ARG A 1 184 ? 5.227 -2.735 -15.671 1.00 95.00 184 ARG A CA 1
ATOM 1373 C C . ARG A 1 184 ? 4.975 -2.828 -17.174 1.00 95.00 184 ARG A C 1
ATOM 1375 O O . ARG A 1 184 ? 5.841 -3.324 -17.889 1.00 95.00 184 ARG A O 1
ATOM 1382 N N . GLN A 1 185 ? 3.818 -2.363 -17.645 1.00 95.69 185 GLN A N 1
ATOM 1383 C CA . GLN A 1 185 ? 3.510 -2.328 -19.074 1.00 95.69 185 GLN A CA 1
ATOM 1384 C C . GLN A 1 185 ? 4.481 -1.414 -19.832 1.00 95.69 185 GLN A C 1
ATOM 1386 O O . GLN A 1 185 ? 5.097 -1.860 -20.797 1.00 95.69 185 GLN A O 1
ATOM 1391 N N . GLY A 1 186 ? 4.677 -0.174 -19.373 1.00 96.44 186 GLY A N 1
ATOM 1392 C CA . GLY A 1 186 ? 5.608 0.762 -20.013 1.00 96.44 186 GLY A CA 1
ATOM 1393 C C . GLY A 1 186 ? 7.057 0.261 -20.002 1.00 96.44 186 GLY A C 1
ATOM 1394 O O . GLY A 1 186 ? 7.817 0.487 -20.945 1.00 96.44 186 GLY A O 1
ATOM 1395 N N . THR A 1 187 ? 7.434 -0.488 -18.966 1.00 95.56 187 THR A N 1
ATOM 1396 C CA . THR A 1 187 ? 8.758 -1.110 -18.863 1.00 95.56 187 THR A CA 1
ATOM 1397 C C . THR A 1 187 ? 8.923 -2.279 -19.846 1.00 95.56 187 THR A C 1
ATOM 1399 O O . THR A 1 187 ? 9.978 -2.404 -20.463 1.00 95.56 187 THR A O 1
ATOM 1402 N N . ASP A 1 188 ? 7.884 -3.093 -20.064 1.00 93.56 188 ASP A N 1
ATOM 1403 C CA . ASP A 1 188 ? 7.875 -4.152 -21.091 1.00 93.56 188 ASP A CA 1
ATOM 1404 C C . ASP A 1 188 ? 7.958 -3.571 -22.516 1.00 93.56 188 ASP A C 1
ATOM 1406 O O . ASP A 1 188 ? 8.715 -4.059 -23.357 1.00 93.56 188 ASP A O 1
ATOM 1410 N N . GLU A 1 189 ? 7.239 -2.477 -22.778 1.00 96.06 189 GLU A N 1
ATOM 1411 C CA . GLU A 1 189 ? 7.326 -1.736 -24.042 1.00 96.06 189 GLU A CA 1
ATOM 1412 C C . GLU A 1 189 ? 8.724 -1.139 -24.257 1.00 96.06 189 GLU A C 1
ATOM 1414 O O . GLU A 1 189 ? 9.292 -1.262 -25.344 1.00 96.06 189 GLU A O 1
ATOM 1419 N N . SER A 1 190 ? 9.323 -0.570 -23.208 1.00 94.62 190 SER A N 1
ATOM 1420 C CA . SER A 1 190 ? 10.694 -0.048 -23.253 1.00 94.62 190 SER A CA 1
ATOM 1421 C C . SER A 1 190 ? 11.712 -1.157 -23.526 1.00 94.62 190 SER A C 1
ATOM 1423 O O . SER A 1 190 ? 12.618 -0.966 -24.334 1.00 94.62 190 SER A O 1
ATOM 1425 N N . SER A 1 191 ? 11.534 -2.338 -22.923 1.00 95.38 191 SER A N 1
ATOM 1426 C CA . SER A 1 191 ? 12.391 -3.502 -23.175 1.00 95.38 191 SER A CA 1
ATOM 1427 C C . SER A 1 191 ? 12.364 -3.914 -24.649 1.00 95.38 191 SER A C 1
ATOM 1429 O O . SER A 1 191 ? 13.416 -4.140 -25.245 1.00 95.38 191 SER A O 1
ATOM 1431 N N . LYS A 1 192 ? 11.173 -3.960 -25.260 1.00 95.44 192 LYS A N 1
ATOM 1432 C CA . LYS A 1 192 ? 11.013 -4.231 -26.700 1.00 95.44 192 LYS A CA 1
ATOM 1433 C C . LYS A 1 192 ? 11.654 -3.143 -27.562 1.00 95.44 192 LYS A C 1
ATOM 1435 O O . LYS A 1 192 ? 12.265 -3.448 -28.582 1.00 95.44 192 LYS A O 1
ATOM 1440 N N . GLY A 1 193 ? 11.537 -1.879 -27.153 1.00 96.31 193 GLY A N 1
ATOM 1441 C CA . GLY A 1 193 ? 12.189 -0.755 -27.825 1.00 96.31 193 GLY A CA 1
ATOM 1442 C C . GLY A 1 193 ? 13.715 -0.876 -27.821 1.00 96.31 193 GLY A C 1
ATOM 1443 O O . GLY A 1 193 ? 14.347 -0.675 -28.856 1.00 96.31 193 GLY A O 1
ATOM 1444 N N . ILE A 1 194 ? 14.311 -1.274 -26.693 1.00 95.50 194 ILE A N 1
ATOM 1445 C CA . ILE A 1 194 ? 15.758 -1.523 -26.600 1.00 95.50 194 ILE A CA 1
ATOM 1446 C C . ILE A 1 194 ? 16.185 -2.668 -27.516 1.00 95.50 194 ILE A C 1
ATOM 1448 O O . ILE A 1 194 ? 17.190 -2.530 -28.206 1.00 95.50 194 ILE A O 1
ATOM 1452 N N . GLU A 1 195 ? 15.429 -3.765 -27.569 1.00 94.56 195 GLU A N 1
ATOM 1453 C CA . GLU A 1 195 ? 15.735 -4.892 -28.460 1.00 94.56 195 GLU A CA 1
ATOM 1454 C C . GLU A 1 195 ? 15.751 -4.451 -29.935 1.00 94.56 195 GLU A C 1
ATOM 1456 O O . GLU A 1 195 ? 16.675 -4.777 -30.682 1.00 94.56 195 GLU A O 1
ATOM 1461 N N . GLN A 1 196 ? 14.792 -3.614 -30.344 1.00 95.94 196 GLN A N 1
ATOM 1462 C CA . GLN A 1 196 ? 14.758 -3.037 -31.692 1.00 95.94 196 GLN A CA 1
ATOM 1463 C C . GLN A 1 196 ? 15.952 -2.113 -31.975 1.00 95.94 196 GLN A C 1
ATOM 1465 O O . GLN A 1 196 ? 16.538 -2.179 -33.057 1.00 95.94 196 GLN A O 1
ATOM 1470 N N . ILE A 1 197 ? 16.332 -1.259 -31.019 1.00 95.88 197 ILE A N 1
ATOM 1471 C CA . ILE A 1 197 ? 17.495 -0.368 -31.168 1.00 95.88 197 ILE A CA 1
ATOM 1472 C C . ILE A 1 197 ? 18.798 -1.176 -31.201 1.00 95.88 197 ILE A C 1
ATOM 1474 O O . ILE A 1 197 ? 19.703 -0.853 -31.973 1.00 95.88 197 ILE A O 1
ATOM 1478 N N . SER A 1 198 ? 18.891 -2.239 -30.403 1.00 93.88 198 SER A N 1
ATOM 1479 C CA . SER A 1 198 ? 20.027 -3.159 -30.397 1.00 93.88 198 SER A CA 1
ATOM 1480 C C . SER A 1 198 ? 20.190 -3.825 -31.763 1.00 93.88 198 SER A C 1
ATOM 1482 O O . SER A 1 198 ? 21.277 -3.762 -32.336 1.00 93.88 198 SER A O 1
ATOM 1484 N N . GLN A 1 199 ? 19.102 -4.331 -32.355 1.00 95.31 199 GLN A N 1
ATOM 1485 C CA . GLN A 1 199 ? 19.136 -4.883 -33.710 1.00 95.31 199 GLN A CA 1
ATOM 1486 C C . GLN A 1 199 ? 19.553 -3.835 -34.753 1.00 95.31 199 GLN A C 1
ATOM 1488 O O . GLN A 1 199 ? 20.407 -4.108 -35.590 1.00 95.31 199 GLN A O 1
ATOM 1493 N N . GLY A 1 200 ? 19.015 -2.613 -34.684 1.00 95.19 200 GLY A N 1
ATOM 1494 C CA . GLY A 1 200 ? 19.411 -1.533 -35.595 1.00 95.19 200 GLY A CA 1
ATOM 1495 C C . GLY A 1 200 ? 20.883 -1.126 -35.452 1.00 95.19 200 GLY A C 1
ATOM 1496 O O . GLY A 1 200 ? 21.542 -0.810 -36.443 1.00 95.19 200 GLY A O 1
ATOM 1497 N N . THR A 1 201 ? 21.423 -1.173 -34.232 1.00 94.62 201 THR A N 1
ATOM 1498 C CA . THR A 1 201 ? 22.856 -0.971 -33.972 1.00 94.62 201 THR A CA 1
ATOM 1499 C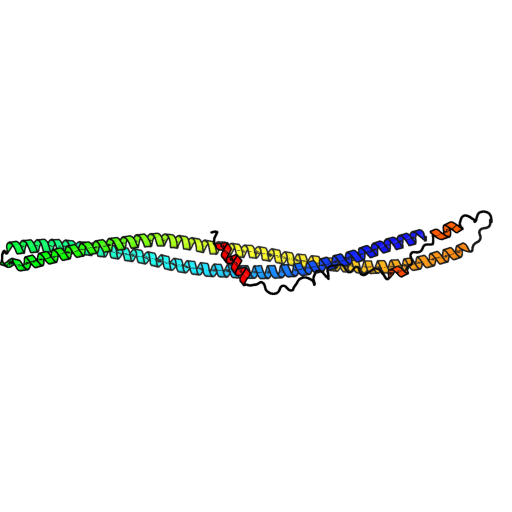 C . THR A 1 201 ? 23.678 -2.114 -34.566 1.00 94.62 201 THR A C 1
ATOM 1501 O O . THR A 1 201 ? 24.703 -1.858 -35.186 1.00 94.62 201 THR A O 1
ATOM 1504 N N . GLN A 1 202 ? 23.221 -3.363 -34.479 1.00 92.94 202 GLN A N 1
ATOM 1505 C CA . GLN A 1 202 ? 23.897 -4.482 -35.138 1.00 92.94 202 GLN A CA 1
ATOM 1506 C C . GLN A 1 202 ? 23.937 -4.292 -36.667 1.00 92.94 202 GLN A C 1
ATOM 1508 O O . GLN A 1 202 ? 25.004 -4.383 -37.271 1.00 92.94 202 GLN A O 1
ATOM 1513 N N . ASP A 1 203 ? 22.813 -3.921 -37.283 1.00 94.31 203 ASP A N 1
ATOM 1514 C CA . ASP A 1 203 ? 22.718 -3.696 -38.731 1.00 94.31 203 ASP A CA 1
ATOM 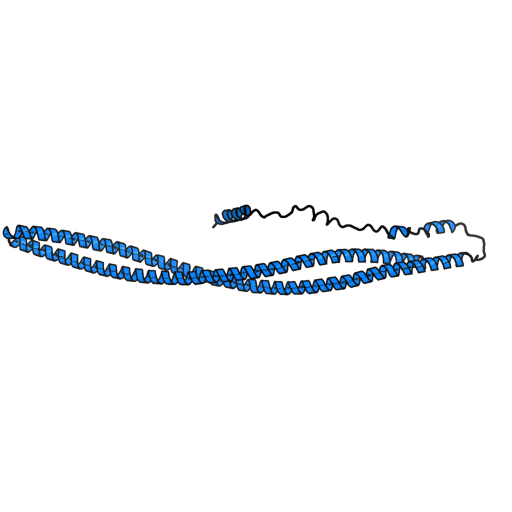1515 C C . ASP A 1 203 ? 23.636 -2.552 -39.205 1.00 94.31 203 ASP A C 1
ATOM 1517 O O . ASP A 1 203 ? 24.286 -2.633 -40.252 1.00 94.31 203 ASP A O 1
ATOM 1521 N N . LEU A 1 204 ? 23.714 -1.464 -38.430 1.00 93.88 204 LEU A N 1
ATOM 1522 C CA . LEU A 1 204 ? 24.634 -0.360 -38.705 1.00 93.88 204 LEU A CA 1
ATOM 1523 C C . LEU A 1 204 ? 26.104 -0.805 -38.594 1.00 93.88 204 LEU A C 1
ATOM 1525 O O . LEU A 1 204 ? 26.948 -0.266 -39.315 1.00 93.88 204 LEU A O 1
ATOM 1529 N N . SER A 1 205 ? 26.405 -1.782 -37.733 1.00 93.06 205 SER A N 1
ATOM 1530 C CA . SER A 1 205 ? 27.762 -2.273 -37.490 1.00 93.06 205 SER A CA 1
ATOM 1531 C C . SER A 1 205 ? 28.219 -3.074 -38.701 1.00 93.06 205 SER A C 1
ATOM 1533 O O . SER A 1 205 ? 29.284 -2.806 -39.254 1.00 93.06 205 SER A O 1
ATOM 1535 N N . ASP A 1 206 ? 27.337 -3.929 -39.223 1.00 93.06 206 ASP A N 1
ATOM 1536 C CA . ASP A 1 206 ? 27.552 -4.681 -40.460 1.00 93.06 206 ASP A CA 1
ATOM 1537 C C . ASP A 1 206 ? 27.791 -3.755 -41.668 1.00 93.06 206 ASP A C 1
ATOM 1539 O O . ASP A 1 206 ? 28.623 -4.032 -42.538 1.00 93.06 206 ASP A O 1
ATOM 1543 N N . VAL A 1 207 ? 27.053 -2.641 -41.765 1.00 94.19 207 VAL A N 1
ATOM 1544 C CA . VAL A 1 207 ? 27.279 -1.628 -42.813 1.00 94.19 207 VAL A CA 1
ATOM 1545 C C . VAL A 1 207 ? 28.624 -0.932 -42.615 1.00 94.19 207 VAL A C 1
ATOM 1547 O O . VAL A 1 207 ? 29.331 -0.679 -43.592 1.00 94.19 207 VAL A O 1
ATOM 1550 N N . ASN A 1 208 ? 28.998 -0.633 -41.373 1.00 92.25 208 ASN A N 1
ATOM 1551 C CA . ASN A 1 208 ? 30.265 0.013 -41.061 1.00 92.25 208 ASN A CA 1
ATOM 1552 C C . ASN A 1 208 ? 31.469 -0.895 -41.365 1.00 92.25 208 ASN A C 1
ATOM 1554 O O . ASN A 1 208 ? 32.454 -0.431 -41.938 1.00 92.25 208 ASN A O 1
ATOM 1558 N N . GLU A 1 209 ? 31.365 -2.195 -41.085 1.00 90.31 209 GLU A N 1
ATOM 1559 C CA . GLU A 1 209 ? 32.368 -3.197 -41.460 1.00 90.31 209 GLU A CA 1
ATOM 1560 C C . GLU A 1 209 ? 32.527 -3.281 -42.986 1.00 90.31 209 GLU A C 1
ATOM 1562 O O . GLU A 1 209 ? 33.643 -3.230 -43.510 1.00 90.31 209 GLU A O 1
ATOM 1567 N N . LYS A 1 210 ? 31.413 -3.305 -43.731 1.00 92.81 210 LYS A N 1
ATOM 1568 C CA . LYS A 1 210 ? 31.439 -3.258 -45.204 1.00 92.81 210 LYS A CA 1
ATOM 1569 C C . LYS A 1 210 ? 32.069 -1.968 -45.728 1.00 92.81 210 LYS A C 1
ATOM 1571 O O . LYS A 1 210 ? 32.828 -2.012 -46.692 1.00 92.81 210 LYS A O 1
ATOM 1576 N N . ASN A 1 211 ? 31.797 -0.826 -45.097 1.00 92.25 211 ASN A N 1
ATOM 1577 C CA . ASN A 1 211 ? 32.437 0.439 -45.456 1.00 92.25 211 ASN A CA 1
ATOM 1578 C C . ASN A 1 211 ? 33.949 0.390 -45.218 1.00 92.25 211 ASN A C 1
ATOM 1580 O O . ASN A 1 211 ? 34.702 0.847 -46.075 1.00 92.25 211 ASN A O 1
ATOM 1584 N N . ALA A 1 212 ? 34.402 -0.194 -44.106 1.00 89.31 212 ALA A N 1
ATOM 1585 C CA . ALA A 1 212 ? 35.825 -0.380 -43.833 1.00 89.31 212 ALA A CA 1
ATOM 1586 C C . ALA A 1 212 ? 36.490 -1.273 -44.894 1.00 89.31 212 ALA A C 1
ATOM 1588 O O . ALA A 1 212 ? 37.556 -0.925 -45.406 1.00 89.31 212 ALA A O 1
ATOM 1589 N N . TYR A 1 213 ? 35.824 -2.362 -45.293 1.00 91.81 213 TYR A N 1
ATOM 1590 C CA . TYR A 1 213 ? 36.269 -3.219 -46.392 1.00 91.81 213 TYR A CA 1
ATOM 1591 C C . TYR A 1 213 ? 36.380 -2.450 -47.719 1.00 91.81 213 TYR A C 1
ATOM 1593 O O . TYR A 1 213 ? 37.424 -2.496 -48.369 1.00 91.81 213 TYR A O 1
ATOM 1601 N N . PHE A 1 214 ? 35.351 -1.685 -48.104 1.00 90.81 214 PHE A N 1
ATOM 1602 C CA . PHE A 1 214 ? 35.378 -0.893 -49.339 1.00 90.81 214 PHE A CA 1
ATOM 1603 C C . PHE A 1 214 ? 36.439 0.204 -49.317 1.00 90.81 214 PHE A C 1
ATOM 1605 O O . PHE A 1 214 ? 37.062 0.476 -50.341 1.00 90.81 214 PHE A O 1
ATOM 1612 N N . VAL A 1 215 ? 36.670 0.834 -48.165 1.00 92.06 215 VAL A N 1
ATOM 1613 C CA . VAL A 1 215 ? 37.747 1.813 -47.998 1.00 92.06 215 VAL A CA 1
ATOM 1614 C C . VAL A 1 215 ? 39.104 1.168 -48.275 1.00 92.06 215 VAL A C 1
ATOM 1616 O O . VAL A 1 215 ? 39.925 1.762 -48.979 1.00 92.06 215 VAL A O 1
ATOM 1619 N N . ASP A 1 216 ? 39.350 -0.038 -47.764 1.00 85.12 216 ASP A N 1
ATOM 1620 C CA . ASP A 1 216 ? 40.602 -0.750 -48.019 1.00 85.12 216 ASP A CA 1
ATOM 1621 C C . ASP A 1 216 ? 40.728 -1.168 -49.494 1.00 85.12 216 ASP A C 1
ATOM 1623 O O . ASP A 1 216 ? 41.747 -0.904 -50.135 1.00 85.12 216 ASP A O 1
ATOM 1627 N N . GLU A 1 217 ? 39.659 -1.707 -50.084 1.00 89.06 217 GLU A N 1
ATOM 1628 C CA . GLU A 1 217 ? 39.618 -2.087 -51.500 1.00 89.06 217 GLU A CA 1
ATOM 1629 C C . GLU A 1 217 ? 39.883 -0.885 -52.427 1.00 89.06 217 GLU A C 1
ATOM 1631 O O . GLU A 1 217 ? 40.754 -0.941 -53.301 1.00 89.06 217 GLU A O 1
ATOM 1636 N N . ILE A 1 218 ? 39.211 0.251 -52.197 1.00 89.75 218 ILE A N 1
ATOM 1637 C CA . ILE A 1 218 ? 39.422 1.493 -52.956 1.00 89.75 218 ILE A CA 1
ATOM 1638 C C . ILE A 1 218 ? 40.859 1.985 -52.785 1.00 89.75 218 ILE A C 1
ATOM 1640 O O . ILE A 1 218 ? 41.458 2.462 -53.755 1.00 89.75 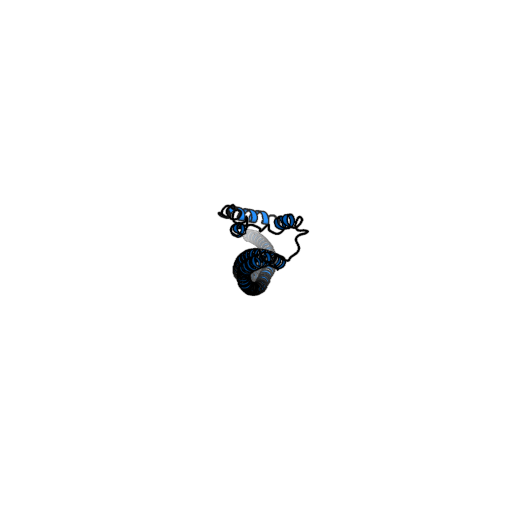218 ILE A O 1
ATOM 1644 N N . ALA A 1 219 ? 41.440 1.881 -51.586 1.00 86.69 219 ALA A N 1
ATOM 1645 C CA . ALA A 1 219 ? 42.826 2.273 -51.356 1.00 86.69 219 ALA A CA 1
ATOM 1646 C C . ALA A 1 219 ? 43.796 1.417 -52.187 1.00 86.69 219 ALA A C 1
ATOM 1648 O O . ALA A 1 219 ? 44.701 1.975 -52.817 1.00 86.69 219 ALA A O 1
ATOM 1649 N N . GLN A 1 220 ? 43.587 0.097 -52.228 1.00 88.06 220 GLN A N 1
ATOM 1650 C CA . GLN A 1 220 ? 44.391 -0.838 -53.018 1.00 88.06 220 GLN A CA 1
ATOM 1651 C C . GLN A 1 220 ? 44.256 -0.579 -54.528 1.00 88.06 220 GLN A C 1
ATOM 1653 O O . GLN A 1 220 ? 45.261 -0.494 -55.238 1.00 88.06 220 GLN A O 1
ATOM 1658 N N . GLU A 1 221 ? 43.037 -0.391 -55.036 1.00 88.44 221 GLU A N 1
ATOM 1659 C CA . GLU A 1 221 ? 42.801 -0.114 -56.460 1.00 88.44 221 GLU A CA 1
ATOM 1660 C C . GLU A 1 221 ? 43.326 1.266 -56.881 1.00 88.44 221 GLU A C 1
ATOM 1662 O O . GLU A 1 221 ? 43.930 1.414 -57.948 1.00 88.44 221 GLU A O 1
ATOM 1667 N N . THR A 1 222 ? 43.197 2.278 -56.018 1.00 88.44 222 THR A N 1
ATOM 1668 C CA . THR A 1 222 ? 43.773 3.613 -56.249 1.00 88.44 222 THR A CA 1
ATOM 1669 C C . THR A 1 222 ? 45.301 3.548 -56.320 1.00 88.44 222 THR A C 1
ATOM 1671 O O . THR A 1 222 ? 45.908 4.230 -57.150 1.00 88.44 222 THR A O 1
ATOM 1674 N N . GLN A 1 223 ? 45.940 2.699 -55.507 1.00 83.56 223 GLN A N 1
ATOM 1675 C CA . GLN A 1 223 ? 47.383 2.468 -55.582 1.00 83.56 223 GLN A CA 1
ATOM 1676 C C . GLN A 1 223 ? 47.780 1.831 -56.922 1.00 83.56 223 GLN A C 1
ATOM 1678 O O . GLN A 1 223 ? 48.643 2.371 -57.615 1.00 83.56 223 GLN A O 1
ATOM 1683 N N . LYS A 1 224 ? 47.097 0.760 -57.352 1.00 87.25 224 LYS A N 1
ATOM 1684 C CA . LYS A 1 224 ? 47.338 0.127 -58.665 1.00 87.25 224 LYS A CA 1
ATOM 1685 C C . LYS A 1 224 ? 47.153 1.117 -59.823 1.00 87.25 224 LYS A C 1
ATOM 1687 O O . LYS A 1 224 ? 47.952 1.143 -60.761 1.00 87.25 224 LYS A O 1
ATOM 1692 N N . LEU A 1 225 ? 46.120 1.961 -59.758 1.00 88.56 225 LEU A N 1
ATOM 1693 C CA . LEU A 1 225 ? 45.874 3.033 -60.730 1.00 88.56 225 LEU A CA 1
ATOM 1694 C C . LEU A 1 225 ? 46.997 4.075 -60.743 1.00 88.56 225 LEU A C 1
ATOM 1696 O O . LEU A 1 225 ? 47.376 4.538 -61.820 1.00 88.56 225 LEU A O 1
ATOM 1700 N N . THR A 1 226 ? 47.539 4.427 -59.574 1.00 85.50 226 THR A N 1
ATOM 1701 C CA . THR A 1 226 ? 48.681 5.348 -59.446 1.00 85.50 226 THR A CA 1
ATOM 1702 C C . THR A 1 226 ? 49.909 4.771 -60.142 1.00 85.50 226 THR A C 1
ATOM 1704 O O . THR A 1 226 ? 50.456 5.414 -61.035 1.00 85.50 226 THR A O 1
ATOM 1707 N N . GLU A 1 227 ? 50.270 3.524 -59.826 1.00 85.81 227 GLU A N 1
ATOM 1708 C CA . GLU A 1 227 ? 51.406 2.820 -60.436 1.00 85.81 227 GLU A CA 1
ATOM 1709 C C . GLU A 1 227 ? 51.269 2.741 -61.967 1.00 85.81 227 GLU A C 1
ATOM 1711 O O . GLU A 1 227 ? 52.226 2.974 -62.709 1.00 85.81 227 GLU A O 1
ATOM 1716 N N . LYS A 1 228 ? 50.060 2.465 -62.477 1.00 87.12 228 LYS A N 1
ATOM 1717 C CA . LYS A 1 228 ? 49.787 2.443 -63.923 1.00 87.12 228 LYS A CA 1
ATOM 1718 C C . LYS A 1 228 ? 49.863 3.826 -64.566 1.00 87.12 228 LYS A C 1
ATOM 1720 O O . LYS A 1 228 ? 50.394 3.949 -65.671 1.00 87.12 228 LYS A O 1
ATOM 1725 N N . ALA A 1 229 ? 49.358 4.862 -63.900 1.00 88.12 229 ALA A N 1
ATOM 1726 C CA . ALA A 1 229 ? 49.437 6.234 -64.388 1.00 88.12 229 ALA A CA 1
ATOM 1727 C C . ALA A 1 229 ? 50.889 6.735 -64.444 1.00 88.12 229 ALA A C 1
ATOM 1729 O O . ALA A 1 229 ? 51.262 7.388 -65.417 1.00 88.12 229 ALA A O 1
ATOM 1730 N N . GLU A 1 230 ? 51.716 6.388 -63.455 1.00 84.12 230 GLU A N 1
ATOM 1731 C CA . GLU A 1 230 ? 53.154 6.673 -63.449 1.00 84.12 230 GLU A CA 1
ATOM 1732 C C . GLU A 1 230 ? 53.891 5.935 -64.569 1.00 84.12 230 GLU A C 1
ATOM 1734 O O . GLU A 1 230 ? 54.671 6.547 -65.297 1.00 84.12 230 GLU A O 1
ATOM 1739 N N . GLN A 1 231 ? 53.606 4.642 -64.771 1.00 85.94 231 GLN A N 1
ATOM 1740 C CA . GLN A 1 231 ? 54.162 3.867 -65.886 1.00 85.94 231 GLN A CA 1
ATOM 1741 C C . GLN A 1 231 ? 53.841 4.517 -67.239 1.00 85.94 231 GLN A C 1
ATOM 1743 O O . GLN A 1 231 ? 54.737 4.710 -68.060 1.00 85.94 231 GLN A O 1
ATOM 1748 N N . LEU A 1 232 ? 52.581 4.904 -67.466 1.00 85.81 232 LEU A N 1
ATOM 1749 C CA . LEU A 1 232 ? 52.163 5.591 -68.691 1.00 85.81 232 LEU A CA 1
ATOM 1750 C C . LEU A 1 232 ? 52.818 6.969 -68.836 1.00 85.81 232 LEU A C 1
ATOM 1752 O O . LEU A 1 232 ? 53.268 7.313 -69.927 1.00 85.81 232 LEU A O 1
ATOM 1756 N N . HIS A 1 233 ? 52.909 7.742 -67.750 1.00 83.12 233 HIS A N 1
ATOM 1757 C CA . HIS A 1 233 ? 53.591 9.035 -67.752 1.00 83.12 233 HIS A CA 1
ATOM 1758 C C . HIS A 1 233 ? 55.065 8.890 -68.150 1.00 83.12 233 HIS A C 1
ATOM 1760 O O . HIS A 1 233 ? 55.543 9.625 -69.013 1.00 83.12 233 HIS A O 1
ATOM 1766 N N . ASN A 1 234 ? 55.757 7.893 -67.591 1.00 81.81 234 ASN A N 1
ATOM 1767 C CA . ASN A 1 234 ? 57.147 7.590 -67.920 1.00 81.81 234 ASN A CA 1
ATOM 1768 C C . ASN A 1 234 ? 57.314 7.180 -69.391 1.00 81.81 234 ASN A C 1
ATOM 1770 O O . ASN A 1 234 ? 58.248 7.643 -70.039 1.00 81.81 234 ASN A O 1
ATOM 1774 N N . ILE A 1 235 ? 56.401 6.370 -69.943 1.00 84.94 235 ILE A N 1
ATOM 1775 C CA . ILE A 1 235 ? 56.424 5.974 -71.363 1.00 84.94 235 ILE A CA 1
ATOM 1776 C C . ILE A 1 235 ? 56.229 7.190 -72.279 1.00 84.94 235 ILE A C 1
ATOM 1778 O O . ILE A 1 235 ? 56.980 7.359 -73.238 1.00 84.94 235 ILE A O 1
ATOM 1782 N N . VAL A 1 236 ? 55.255 8.060 -71.985 1.00 82.75 236 VAL A N 1
ATOM 1783 C CA . VAL A 1 236 ? 54.990 9.270 -72.785 1.00 82.75 236 VAL A CA 1
ATOM 1784 C C . VAL A 1 236 ? 56.154 10.265 -72.700 1.00 82.75 236 VAL A C 1
ATOM 1786 O O . VAL A 1 236 ? 56.505 10.874 -73.705 1.00 82.75 236 VAL A O 1
ATOM 1789 N N . GLY A 1 237 ? 56.806 10.387 -71.540 1.00 74.88 237 GLY A N 1
ATOM 1790 C CA . GLY A 1 237 ? 57.944 11.290 -71.331 1.00 74.88 237 GLY A CA 1
ATOM 1791 C C . GLY A 1 237 ? 59.206 10.957 -72.141 1.00 74.88 237 GLY A C 1
ATOM 1792 O O . GLY A 1 237 ? 60.085 11.809 -72.262 1.00 74.88 237 GLY A O 1
ATOM 1793 N N . VAL A 1 238 ? 59.306 9.750 -72.713 1.00 77.31 238 VAL A N 1
ATOM 1794 C CA . VAL A 1 238 ? 60.404 9.348 -73.615 1.00 77.31 238 VAL A CA 1
ATOM 1795 C C . VAL A 1 238 ? 60.198 9.880 -75.042 1.00 77.31 238 VAL A C 1
ATOM 1797 O O . VAL A 1 238 ? 61.165 10.018 -75.793 1.00 77.31 238 VAL A O 1
ATOM 1800 N N . PHE A 1 239 ? 58.965 10.222 -75.432 1.00 75.12 239 PHE A N 1
ATOM 1801 C CA . PHE A 1 239 ? 58.688 10.780 -76.754 1.00 75.12 239 PHE A CA 1
ATOM 1802 C C . PHE A 1 239 ? 59.147 12.243 -76.825 1.00 75.12 239 PHE A C 1
ATOM 1804 O O . PHE A 1 239 ? 58.526 13.143 -76.265 1.00 75.12 239 PHE A O 1
ATOM 1811 N N . ILE A 1 240 ? 60.245 12.487 -77.543 1.00 61.94 240 ILE A N 1
ATOM 1812 C CA . ILE A 1 240 ? 60.730 13.837 -77.847 1.00 61.94 240 ILE A CA 1
ATOM 1813 C C . ILE A 1 240 ? 59.873 14.410 -78.980 1.00 61.94 240 ILE A C 1
ATOM 1815 O O . ILE A 1 240 ? 60.012 14.012 -80.136 1.00 61.94 240 ILE A O 1
ATOM 1819 N N . LEU A 1 241 ? 59.002 15.361 -78.652 1.00 63.59 241 LEU A N 1
ATOM 1820 C CA . LEU A 1 241 ? 58.347 16.218 -79.637 1.00 63.59 241 LEU A CA 1
ATOM 1821 C C . LEU A 1 241 ? 59.379 17.249 -80.111 1.00 63.59 241 LEU A C 1
ATOM 1823 O O . LEU A 1 241 ? 59.923 18.010 -79.311 1.00 63.59 241 LEU A O 1
ATOM 1827 N N . GLY A 1 242 ? 59.716 17.223 -81.398 1.00 53.03 242 GLY A N 1
ATOM 1828 C CA . GLY A 1 242 ? 60.636 18.190 -81.986 1.00 53.03 242 GLY A CA 1
ATOM 1829 C C . GLY A 1 242 ? 60.046 19.599 -81.943 1.00 53.03 242 GLY A C 1
ATOM 1830 O O . GLY A 1 242 ? 59.150 19.898 -82.716 1.00 53.03 242 GLY A O 1
ATOM 1831 N N . ASP A 1 243 ? 60.517 20.427 -81.014 1.00 44.53 243 ASP A N 1
ATOM 1832 C CA . ASP A 1 243 ? 61.393 21.559 -81.330 1.00 44.53 243 ASP A CA 1
ATOM 1833 C C . ASP A 1 243 ? 62.096 22.029 -80.047 1.00 44.53 243 ASP A C 1
ATOM 1835 O O . ASP A 1 243 ? 61.482 22.298 -79.013 1.00 44.53 243 ASP A O 1
ATOM 1839 N N . LYS A 1 244 ? 63.431 22.058 -80.085 1.00 50.31 244 LYS A N 1
ATOM 1840 C CA . LYS A 1 244 ? 64.267 22.538 -78.981 1.00 50.31 244 LYS A CA 1
ATOM 1841 C C . LYS A 1 244 ? 64.283 24.063 -79.008 1.00 50.31 244 LYS A C 1
ATOM 1843 O O . LYS A 1 244 ? 65.239 24.625 -79.516 1.00 50.31 244 LYS A O 1
ATOM 1848 N N . GLU A 1 245 ? 63.289 24.707 -78.407 1.00 45.81 245 GLU A N 1
ATOM 1849 C CA . GLU A 1 245 ? 63.432 26.060 -77.852 1.00 45.81 245 GLU A CA 1
ATOM 1850 C C . GLU A 1 245 ? 62.215 26.414 -76.984 1.00 45.81 245 GLU A C 1
ATOM 1852 O O . GLU A 1 245 ? 61.288 27.050 -77.447 1.00 45.81 245 GLU A O 1
ATOM 1857 N N . GLU A 1 246 ? 62.201 25.918 -75.735 1.00 46.91 246 GLU A N 1
ATOM 1858 C CA . GLU A 1 246 ? 61.600 26.559 -74.533 1.00 46.91 246 GLU A CA 1
ATOM 1859 C C . GLU A 1 246 ? 61.507 25.606 -73.313 1.00 46.91 246 GLU A C 1
ATOM 1861 O O . GLU A 1 246 ? 60.607 25.690 -72.485 1.00 46.91 246 GLU A O 1
ATOM 1866 N N . ILE A 1 247 ? 62.472 24.703 -73.093 1.00 51.16 247 ILE A N 1
ATOM 1867 C CA . ILE A 1 247 ? 62.461 23.831 -71.895 1.00 51.16 247 ILE A CA 1
ATOM 1868 C C . ILE A 1 247 ? 63.478 24.337 -70.866 1.00 51.16 247 ILE A C 1
ATOM 1870 O O . ILE A 1 247 ? 64.514 23.723 -70.616 1.00 51.16 247 ILE A O 1
ATOM 1874 N N . LYS A 1 248 ? 63.197 25.500 -70.268 1.00 44.81 248 LYS A N 1
ATOM 1875 C CA . LYS A 1 248 ? 63.874 25.956 -69.034 1.00 44.81 248 LYS A CA 1
ATOM 1876 C C . LYS A 1 248 ? 62.932 26.360 -67.895 1.00 44.81 248 LYS A C 1
ATOM 1878 O O . LYS A 1 248 ? 63.422 26.559 -66.794 1.00 44.81 248 LYS A O 1
ATOM 1883 N N . LYS A 1 249 ? 61.609 26.397 -68.102 1.00 44.94 249 LYS A N 1
ATOM 1884 C CA . LYS A 1 249 ? 60.628 26.665 -67.026 1.00 44.94 249 LYS A CA 1
ATOM 1885 C C . LYS A 1 249 ? 59.963 25.419 -66.430 1.00 44.94 249 LYS A C 1
ATOM 1887 O O . LYS A 1 249 ? 59.314 25.513 -65.398 1.00 44.94 249 LYS A O 1
ATOM 1892 N N . GLU A 1 250 ? 60.145 24.244 -67.028 1.00 45.47 250 GLU A N 1
ATOM 1893 C CA . GLU A 1 250 ? 59.410 23.036 -66.620 1.00 45.47 250 GLU A CA 1
ATOM 1894 C C . GLU A 1 250 ? 60.126 22.194 -65.547 1.00 45.47 250 GLU A C 1
ATOM 1896 O O . GLU A 1 250 ? 59.523 21.310 -64.943 1.00 45.47 250 GLU A O 1
ATOM 1901 N N . LYS A 1 251 ? 61.410 22.463 -65.260 1.00 43.22 251 LYS A N 1
ATOM 1902 C CA . LYS A 1 251 ? 62.135 21.751 -64.190 1.00 43.22 251 LYS A CA 1
ATOM 1903 C C . LYS A 1 251 ? 61.647 22.128 -62.788 1.00 43.22 251 LYS A C 1
ATOM 1905 O O . LYS A 1 251 ? 61.661 21.259 -61.923 1.00 43.22 251 LYS A O 1
ATOM 1910 N N . ASP A 1 252 ? 61.151 23.349 -62.596 1.00 39.19 252 ASP A N 1
ATOM 1911 C CA . ASP A 1 252 ? 60.645 23.808 -61.295 1.00 39.19 252 ASP A CA 1
ATOM 1912 C C . ASP A 1 252 ? 59.221 23.298 -61.009 1.00 39.19 252 ASP A C 1
ATOM 1914 O O . ASP A 1 252 ? 58.886 22.992 -59.870 1.00 39.19 252 ASP A O 1
ATOM 1918 N N . LEU A 1 253 ? 58.408 23.055 -62.046 1.00 44.91 253 LEU A N 1
ATOM 1919 C CA . LEU A 1 253 ? 57.090 22.417 -61.904 1.00 44.91 253 LEU A CA 1
ATOM 1920 C C . LEU A 1 253 ? 57.177 20.930 -61.512 1.00 44.91 253 LEU A C 1
ATOM 1922 O O . LEU A 1 253 ? 56.250 20.402 -60.903 1.00 44.91 253 LEU A O 1
ATOM 1926 N N . LYS A 1 254 ? 58.292 20.247 -61.805 1.00 46.47 254 LYS A N 1
ATOM 1927 C CA . LYS A 1 254 ? 58.494 18.838 -61.416 1.00 46.47 254 LYS A CA 1
ATOM 1928 C C . LYS A 1 254 ? 58.642 18.642 -59.904 1.00 46.47 254 LYS A C 1
ATOM 1930 O O . LYS A 1 254 ? 58.328 17.560 -59.422 1.00 46.47 254 LYS A O 1
ATOM 1935 N N . ALA A 1 255 ? 59.111 19.653 -59.170 1.00 42.53 255 ALA A N 1
ATOM 1936 C CA . ALA A 1 255 ? 59.392 19.537 -57.738 1.00 42.53 255 ALA A CA 1
ATOM 1937 C C . ALA A 1 255 ? 58.135 19.687 -56.861 1.00 42.53 255 ALA A C 1
ATOM 1939 O O . ALA A 1 255 ? 58.011 18.989 -55.856 1.00 42.53 255 ALA A O 1
ATOM 1940 N N . ASP A 1 256 ? 57.180 20.531 -57.263 1.00 43.91 256 ASP A N 1
ATOM 1941 C CA . ASP A 1 256 ? 55.946 20.751 -56.493 1.00 43.91 256 ASP A CA 1
ATOM 1942 C C . ASP A 1 256 ? 54.833 19.743 -56.818 1.00 43.91 256 ASP A C 1
ATOM 1944 O O . ASP A 1 256 ? 53.984 19.469 -55.972 1.00 43.91 256 ASP A O 1
ATOM 1948 N N . PHE A 1 257 ? 54.847 19.127 -58.006 1.00 43.28 257 PHE A N 1
ATOM 1949 C CA . PHE A 1 257 ? 53.840 18.127 -58.394 1.00 43.28 257 PHE A CA 1
ATOM 1950 C C . PHE A 1 257 ? 54.090 16.716 -57.826 1.00 43.28 257 PHE A C 1
ATOM 1952 O O . PHE A 1 257 ? 53.165 15.906 -57.818 1.00 43.28 257 PHE A O 1
ATOM 1959 N N . PHE A 1 258 ? 55.306 16.423 -57.345 1.00 45.81 258 PHE A N 1
ATOM 1960 C CA . PHE A 1 258 ? 55.750 15.089 -56.905 1.00 45.81 258 PHE A CA 1
ATOM 1961 C C . PHE A 1 258 ? 56.023 14.973 -55.394 1.00 45.81 258 PHE A C 1
ATOM 1963 O O . PHE A 1 258 ? 56.703 14.045 -54.953 1.00 45.81 258 PHE A O 1
ATOM 1970 N N . LYS A 1 259 ? 55.474 15.868 -54.561 1.00 44.41 259 LYS A N 1
ATOM 1971 C CA . LYS A 1 259 ? 55.404 15.616 -53.113 1.00 44.41 259 LYS A CA 1
ATOM 1972 C C . LYS A 1 259 ? 54.307 14.594 -52.824 1.00 44.41 259 LYS A C 1
ATOM 1974 O O . LYS A 1 259 ? 53.184 14.943 -52.471 1.00 44.41 259 LYS A O 1
ATOM 1979 N N . PHE A 1 260 ? 54.643 13.320 -52.992 1.00 41.94 260 PHE A N 1
ATOM 1980 C CA . PHE A 1 260 ? 53.870 12.235 -52.407 1.00 41.94 260 PHE A CA 1
ATOM 1981 C C . PHE A 1 260 ? 53.950 12.345 -50.879 1.00 41.94 260 PHE A C 1
ATOM 1983 O O . PHE A 1 260 ? 55.060 12.423 -50.347 1.00 41.94 260 PHE A O 1
ATOM 1990 N N . PRO A 1 261 ? 52.820 12.351 -50.153 1.00 42.38 261 PRO A N 1
ATOM 1991 C CA . PRO A 1 261 ? 52.847 12.013 -48.739 1.00 42.38 261 PRO A CA 1
ATOM 1992 C C . PRO A 1 261 ? 53.419 10.597 -48.621 1.00 42.38 261 PRO A C 1
ATOM 1994 O O . PRO A 1 261 ? 52.992 9.706 -49.360 1.00 42.38 261 PRO A O 1
ATOM 1997 N N . ASP A 1 262 ? 54.404 10.395 -47.748 1.00 41.19 262 ASP A N 1
ATOM 1998 C CA . ASP A 1 262 ? 54.999 9.078 -47.532 1.00 41.19 262 ASP A CA 1
ATOM 1999 C C . ASP A 1 262 ? 53.902 8.104 -47.069 1.00 41.19 262 ASP A C 1
ATOM 2001 O O . ASP A 1 262 ? 53.282 8.273 -46.020 1.00 41.19 262 ASP A O 1
ATOM 2005 N N . LEU A 1 263 ? 53.614 7.089 -47.885 1.00 47.72 263 LEU A N 1
ATOM 2006 C CA . LEU A 1 263 ? 52.544 6.117 -47.632 1.00 47.72 263 LEU A CA 1
ATOM 2007 C C . LEU A 1 263 ? 52.863 5.186 -46.447 1.00 47.72 263 LEU A C 1
ATOM 2009 O O . LEU A 1 263 ? 52.006 4.397 -46.046 1.00 47.72 263 LEU A O 1
ATOM 2013 N N . LYS A 1 264 ? 54.070 5.277 -45.869 1.00 41.75 264 LYS A N 1
ATOM 2014 C CA . LYS A 1 264 ? 54.465 4.546 -44.657 1.00 41.75 264 LYS A CA 1
ATOM 2015 C C . LYS A 1 264 ? 53.804 5.057 -43.374 1.00 41.75 264 LYS A C 1
ATOM 2017 O O . LYS A 1 264 ? 53.654 4.257 -42.453 1.00 41.75 264 LYS A O 1
ATOM 2022 N N . ASP A 1 265 ? 53.304 6.293 -43.344 1.00 40.03 265 ASP A N 1
ATOM 2023 C CA . ASP A 1 265 ? 52.579 6.838 -42.180 1.00 40.03 265 ASP A CA 1
ATOM 2024 C C . ASP A 1 265 ? 51.182 6.219 -41.981 1.00 40.03 265 ASP A C 1
ATOM 2026 O O . ASP A 1 265 ? 50.540 6.412 -40.951 1.00 40.03 265 ASP A O 1
ATOM 2030 N N . ARG A 1 266 ? 50.705 5.397 -42.929 1.00 46.03 266 ARG A N 1
ATOM 2031 C CA . ARG A 1 266 ? 49.413 4.695 -42.825 1.00 46.03 266 ARG A CA 1
ATOM 2032 C C . ARG A 1 266 ? 49.337 3.682 -41.675 1.00 46.03 266 ARG A C 1
ATOM 2034 O O . ARG A 1 266 ? 48.234 3.289 -41.311 1.00 46.03 266 ARG A O 1
ATOM 2041 N N . ARG A 1 267 ? 50.471 3.236 -41.116 1.00 39.69 267 ARG A N 1
ATOM 2042 C CA . ARG A 1 267 ? 50.506 2.279 -39.989 1.00 39.69 267 ARG A CA 1
ATOM 2043 C C . ARG A 1 267 ? 50.508 2.933 -38.607 1.00 39.69 267 ARG A C 1
ATOM 2045 O O . ARG A 1 267 ? 50.329 2.224 -37.625 1.00 39.69 267 ARG A O 1
ATOM 2052 N N . GLU A 1 268 ? 50.644 4.254 -38.530 1.00 35.12 268 GLU A N 1
ATOM 2053 C CA . GLU A 1 268 ? 50.585 5.009 -37.275 1.00 35.12 268 GLU A CA 1
ATOM 2054 C C . GLU A 1 268 ? 49.345 5.910 -37.226 1.00 35.12 268 GLU A C 1
ATOM 2056 O O . GLU A 1 268 ? 49.387 7.047 -36.758 1.00 35.12 268 GLU A O 1
ATOM 2061 N N . SER A 1 269 ? 48.183 5.400 -37.646 1.00 38.38 269 SER A N 1
ATOM 2062 C CA . SER A 1 269 ? 46.955 5.905 -37.033 1.00 38.38 269 SER A CA 1
ATOM 2063 C C . SER A 1 269 ? 46.995 5.436 -35.588 1.00 38.38 269 SER A C 1
ATOM 2065 O O . SER A 1 269 ? 46.604 4.305 -35.303 1.00 38.38 26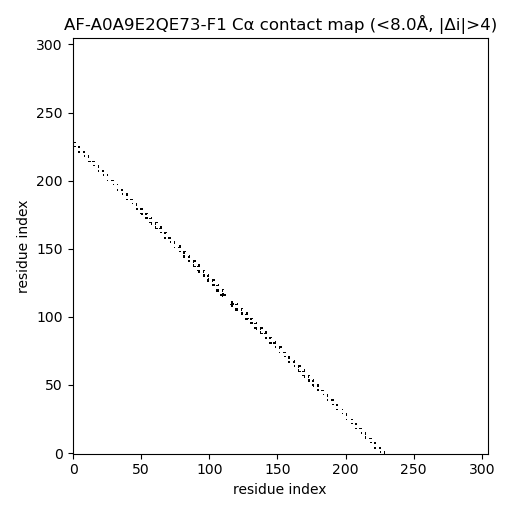9 SER A O 1
ATOM 2067 N N . LYS A 1 270 ? 47.543 6.280 -34.701 1.00 39.69 270 LYS A N 1
ATOM 2068 C CA . LYS A 1 270 ? 47.433 6.137 -33.249 1.00 39.69 270 LYS A CA 1
ATOM 2069 C C . LYS A 1 270 ? 46.063 5.551 -32.953 1.00 39.69 270 LYS A C 1
ATOM 2071 O O . LYS A 1 270 ? 45.058 6.164 -33.311 1.00 39.69 270 LYS A O 1
ATOM 2076 N N . THR A 1 271 ? 46.038 4.388 -32.312 1.00 37.06 271 THR A N 1
ATOM 2077 C CA . THR A 1 271 ? 44.895 3.964 -31.519 1.00 37.06 271 THR A CA 1
ATOM 2078 C C . THR A 1 271 ? 44.507 5.189 -30.706 1.00 37.06 271 THR A C 1
ATOM 2080 O O . THR A 1 271 ? 45.269 5.622 -29.838 1.00 37.06 271 THR A O 1
ATOM 2083 N N . ILE A 1 272 ? 43.404 5.843 -31.068 1.00 42.09 272 ILE A N 1
ATOM 2084 C CA . ILE A 1 272 ? 42.828 6.879 -30.228 1.00 42.09 272 ILE A CA 1
ATOM 2085 C C . ILE A 1 272 ? 42.232 6.076 -29.081 1.00 42.09 272 ILE A C 1
ATOM 2087 O O . ILE A 1 272 ? 41.075 5.682 -29.123 1.00 42.09 272 ILE A O 1
ATOM 2091 N N . ALA A 1 273 ? 43.080 5.721 -28.115 1.00 37.34 273 ALA A N 1
ATOM 2092 C CA . ALA A 1 273 ? 42.628 5.326 -26.803 1.00 37.34 273 ALA A CA 1
ATOM 2093 C C . ALA A 1 273 ? 41.886 6.549 -26.264 1.00 37.34 273 ALA A C 1
ATOM 2095 O O . ALA A 1 273 ? 42.490 7.580 -25.959 1.00 37.34 273 ALA A O 1
ATOM 2096 N N . THR A 1 274 ? 40.563 6.475 -26.280 1.00 40.50 274 THR A N 1
ATOM 2097 C CA . THR A 1 274 ? 39.694 7.460 -25.655 1.00 40.50 274 THR A CA 1
ATOM 2098 C C . THR A 1 274 ? 40.021 7.482 -24.158 1.00 40.50 274 THR A C 1
ATOM 2100 O O . THR A 1 274 ? 40.094 6.417 -23.537 1.00 40.50 274 THR A O 1
ATOM 2103 N N . PRO A 1 275 ? 40.237 8.660 -23.547 1.00 40.31 275 PRO A N 1
ATOM 2104 C CA . PRO A 1 275 ? 40.500 8.773 -22.121 1.00 40.31 275 PRO A CA 1
ATOM 2105 C C . PRO A 1 275 ? 39.175 8.606 -21.372 1.00 40.31 275 PRO A C 1
ATOM 2107 O O . PRO A 1 275 ? 38.545 9.579 -20.987 1.00 40.31 275 PRO A O 1
ATOM 2110 N N . LEU A 1 276 ? 38.706 7.368 -21.250 1.00 43.22 276 LEU A N 1
ATOM 2111 C CA . LEU A 1 276 ? 37.554 7.001 -20.414 1.00 43.22 276 LEU A CA 1
ATOM 2112 C C . LEU A 1 276 ? 37.766 5.673 -19.676 1.00 43.22 276 LEU A C 1
ATOM 2114 O O . LEU A 1 276 ? 37.032 5.365 -18.745 1.00 43.22 276 LEU A O 1
ATOM 2118 N N . GLN A 1 277 ? 38.816 4.919 -20.014 1.00 45.62 277 GLN A N 1
ATOM 2119 C CA . GLN A 1 277 ? 39.190 3.710 -19.276 1.00 45.62 277 GLN A CA 1
ATOM 2120 C C . GLN A 1 277 ? 39.926 4.010 -17.961 1.00 45.62 277 GLN A C 1
ATOM 2122 O O . GLN A 1 277 ? 39.869 3.200 -17.043 1.00 45.62 277 GLN A O 1
ATOM 2127 N N . GLU A 1 278 ? 40.564 5.176 -17.830 1.00 43.41 278 GLU A N 1
ATOM 2128 C CA . GLU A 1 278 ? 41.317 5.546 -16.620 1.00 43.41 278 GLU A CA 1
ATOM 2129 C C . GLU A 1 278 ? 40.421 6.180 -15.533 1.00 43.41 278 GLU A C 1
ATOM 2131 O O . GLU A 1 278 ? 40.693 6.023 -14.345 1.00 43.41 278 GLU A O 1
ATOM 2136 N N . ASP A 1 279 ? 39.286 6.782 -15.917 1.00 41.47 279 ASP A N 1
ATOM 2137 C CA . ASP A 1 279 ? 38.320 7.396 -14.984 1.00 41.47 279 ASP A CA 1
ATOM 2138 C C . ASP A 1 279 ? 37.305 6.402 -14.387 1.00 41.47 279 ASP A C 1
ATOM 2140 O O . ASP A 1 279 ? 36.652 6.693 -13.385 1.00 41.47 279 ASP A O 1
ATOM 2144 N N . LEU A 1 280 ? 37.182 5.201 -14.964 1.00 45.09 280 LEU A N 1
ATOM 2145 C CA . LEU A 1 280 ? 36.341 4.123 -14.425 1.00 45.09 280 LEU A CA 1
ATOM 2146 C C . LEU A 1 280 ? 37.090 3.223 -13.427 1.00 45.09 280 LEU A C 1
ATOM 2148 O O . LEU A 1 280 ? 36.453 2.540 -12.631 1.00 45.09 280 LEU A O 1
ATOM 2152 N N . LEU A 1 281 ? 38.428 3.251 -13.433 1.00 45.59 281 LEU A N 1
ATOM 2153 C CA . LEU A 1 281 ? 39.290 2.508 -12.501 1.00 45.59 281 LEU A CA 1
ATOM 2154 C C . LEU A 1 281 ? 39.741 3.346 -11.289 1.00 45.59 281 LEU A C 1
ATOM 2156 O O . LEU A 1 281 ? 40.368 2.806 -10.380 1.00 45.59 281 LEU A O 1
ATOM 2160 N N . SER A 1 282 ? 39.434 4.649 -11.262 1.00 48.09 282 SER A N 1
ATOM 2161 C CA . SER A 1 282 ? 39.804 5.575 -10.179 1.00 48.09 282 SER A CA 1
ATOM 2162 C C . SER A 1 282 ? 38.690 5.822 -9.156 1.00 48.09 282 SER A C 1
ATOM 2164 O O . SER A 1 282 ? 38.928 6.482 -8.141 1.00 48.09 282 SER A O 1
ATOM 2166 N N . LYS A 1 283 ? 37.485 5.276 -9.368 1.00 52.44 283 LYS A N 1
ATOM 2167 C CA . LYS A 1 283 ? 36.459 5.263 -8.322 1.00 52.44 283 LYS A CA 1
ATOM 2168 C C . LYS A 1 283 ? 36.776 4.144 -7.330 1.00 52.44 283 LYS A C 1
ATOM 2170 O O . LYS A 1 283 ? 36.991 3.012 -7.768 1.00 52.44 283 LYS A O 1
ATOM 2175 N N . PRO A 1 284 ? 36.827 4.434 -6.016 1.00 48.88 284 PRO A N 1
ATOM 2176 C CA . PRO A 1 284 ? 36.957 3.372 -5.031 1.00 48.88 284 PRO A CA 1
ATOM 2177 C C . PRO A 1 284 ? 35.782 2.396 -5.198 1.00 48.88 284 PRO A C 1
ATOM 2179 O O . PRO A 1 284 ? 34.720 2.808 -5.686 1.00 48.88 284 PRO A O 1
ATOM 2182 N N . PRO A 1 285 ? 35.954 1.114 -4.831 1.00 46.69 285 PRO A N 1
ATOM 2183 C CA . PRO A 1 285 ? 34.819 0.210 -4.751 1.00 46.69 285 PRO A CA 1
ATOM 2184 C C . PRO A 1 285 ? 33.752 0.870 -3.875 1.00 46.69 285 PRO A C 1
ATOM 2186 O O . PRO A 1 285 ? 34.069 1.529 -2.882 1.00 46.69 285 PRO A O 1
ATOM 2189 N N . VAL A 1 286 ? 32.492 0.740 -4.284 1.00 53.66 286 VAL A N 1
ATOM 2190 C CA . VAL A 1 286 ? 31.352 1.015 -3.409 1.00 53.66 286 VAL A CA 1
ATOM 2191 C C . VAL A 1 286 ? 31.368 -0.097 -2.361 1.00 53.66 286 VAL A C 1
ATOM 2193 O O . VAL A 1 286 ? 30.669 -1.095 -2.499 1.00 53.66 286 VAL A O 1
ATOM 2196 N N . ASP A 1 287 ? 32.275 0.026 -1.396 1.00 46.81 287 ASP A N 1
ATOM 2197 C CA . ASP A 1 287 ? 32.230 -0.735 -0.161 1.00 46.81 287 ASP A CA 1
ATOM 2198 C C . ASP A 1 287 ? 31.101 -0.130 0.673 1.00 46.81 287 ASP A C 1
ATOM 2200 O O . ASP A 1 287 ? 31.079 1.080 0.900 1.00 46.81 287 ASP A O 1
ATOM 2204 N N . ASP A 1 288 ? 30.152 -1.002 1.011 1.00 50.53 288 ASP A N 1
ATOM 2205 C CA . ASP A 1 288 ? 29.110 -0.910 2.027 1.00 50.53 288 ASP A CA 1
ATOM 2206 C C . ASP A 1 288 ? 28.531 0.490 2.287 1.00 50.53 288 ASP A C 1
ATOM 2208 O O . ASP A 1 288 ? 29.119 1.350 2.942 1.00 50.53 288 ASP A O 1
ATOM 2212 N N . ILE A 1 289 ? 27.295 0.684 1.815 1.00 50.97 289 ILE A N 1
ATOM 2213 C CA . ILE A 1 289 ? 26.402 1.687 2.395 1.00 50.97 289 ILE A CA 1
ATOM 2214 C C . ILE A 1 289 ? 26.345 1.376 3.895 1.00 50.97 289 ILE A C 1
ATOM 2216 O O . ILE A 1 289 ? 25.857 0.320 4.284 1.00 50.97 289 ILE A O 1
ATOM 2220 N N . ASP A 1 290 ? 26.908 2.266 4.707 1.00 52.88 290 ASP A N 1
ATOM 2221 C CA . ASP A 1 290 ? 26.857 2.191 6.164 1.00 52.88 290 ASP A CA 1
ATOM 2222 C C . ASP A 1 290 ? 25.371 2.227 6.568 1.00 52.88 290 ASP A C 1
ATOM 2224 O O . ASP A 1 290 ? 24.713 3.260 6.412 1.00 52.88 290 ASP A O 1
ATOM 2228 N N . ASP A 1 291 ? 24.814 1.097 7.019 1.00 54.44 291 ASP A N 1
ATOM 2229 C CA . ASP A 1 291 ? 23.400 0.981 7.429 1.00 54.44 291 ASP A CA 1
ATOM 2230 C C . ASP A 1 291 ? 23.039 2.022 8.521 1.00 54.44 291 ASP A C 1
ATOM 2232 O O . ASP A 1 291 ? 21.897 2.478 8.599 1.00 54.44 291 ASP A O 1
ATOM 2236 N N . ASP A 1 292 ? 24.032 2.509 9.279 1.00 53.19 292 ASP A N 1
ATOM 2237 C CA . ASP A 1 292 ? 23.902 3.574 10.288 1.00 53.19 292 ASP A CA 1
ATOM 2238 C C . ASP A 1 292 ? 23.566 4.966 9.695 1.00 53.19 292 ASP A C 1
ATOM 2240 O O . ASP A 1 292 ? 23.053 5.840 10.400 1.00 53.19 292 ASP A O 1
ATOM 2244 N N . LEU A 1 293 ? 23.844 5.213 8.407 1.00 50.69 293 LEU A N 1
ATOM 2245 C CA . LEU A 1 293 ? 23.508 6.477 7.729 1.00 50.69 293 LEU A CA 1
ATOM 2246 C C . LEU A 1 293 ? 22.058 6.503 7.231 1.00 50.69 293 LEU A C 1
ATOM 2248 O O . LEU A 1 293 ? 21.463 7.580 7.165 1.00 50.69 293 LEU A O 1
ATOM 2252 N N . LEU A 1 294 ? 21.472 5.337 6.943 1.00 51.94 294 LEU A N 1
ATOM 2253 C CA . LEU A 1 294 ? 20.058 5.225 6.588 1.00 51.94 294 LEU A CA 1
ATOM 2254 C C . LEU A 1 294 ? 19.156 5.392 7.817 1.00 51.94 294 LEU A C 1
ATOM 2256 O O . LEU A 1 294 ? 18.135 6.066 7.718 1.00 51.94 294 LEU A O 1
ATOM 2260 N N . GLU A 1 295 ? 19.538 4.879 8.991 1.00 52.47 295 GLU A N 1
ATOM 2261 C CA . GLU A 1 295 ? 18.741 5.081 10.215 1.00 52.47 295 GLU A CA 1
ATOM 2262 C C . GLU A 1 295 ? 18.689 6.554 10.657 1.00 52.47 295 GLU A C 1
ATOM 2264 O O . GLU A 1 295 ? 17.661 7.018 11.152 1.00 52.47 295 GLU A O 1
ATOM 2269 N N . LYS A 1 296 ? 19.747 7.333 10.400 1.00 50.12 296 LYS A N 1
ATOM 2270 C CA . LYS A 1 296 ? 19.811 8.743 10.814 1.00 50.12 296 LYS A CA 1
ATOM 2271 C C . LYS A 1 296 ? 18.944 9.686 9.977 1.00 50.12 296 LYS A C 1
ATOM 2273 O O . LYS A 1 296 ? 18.372 10.624 10.529 1.00 50.12 296 LYS A O 1
ATOM 2278 N N . GLU A 1 297 ? 18.807 9.437 8.673 1.00 48.84 297 GLU A N 1
ATOM 2279 C CA . GLU A 1 297 ? 17.894 10.221 7.824 1.00 48.84 297 GLU A CA 1
ATOM 2280 C C . GLU A 1 297 ? 16.418 9.849 8.046 1.00 48.84 297 GLU A C 1
ATOM 2282 O O . GLU A 1 297 ? 15.534 10.671 7.799 1.00 48.84 297 GLU A O 1
ATOM 2287 N N . PHE A 1 298 ? 16.131 8.652 8.572 1.00 51.22 298 PHE A N 1
ATOM 2288 C CA . PHE A 1 298 ? 14.769 8.270 8.953 1.00 51.22 298 PHE A CA 1
ATOM 2289 C C . PHE A 1 298 ? 14.318 8.871 10.297 1.00 51.22 298 PHE A C 1
ATOM 2291 O O . PHE A 1 298 ? 13.122 9.119 10.455 1.00 51.22 298 PHE A O 1
ATOM 2298 N N . GLU A 1 299 ? 15.226 9.160 11.240 1.00 48.88 299 GLU A N 1
ATOM 2299 C CA . GLU A 1 299 ? 14.868 9.817 12.512 1.00 48.88 299 GLU A CA 1
ATOM 2300 C C . GLU A 1 299 ? 14.608 11.330 12.370 1.00 48.88 299 GLU A C 1
ATOM 2302 O O . GLU A 1 299 ? 13.690 11.845 13.007 1.00 48.88 299 GLU A O 1
ATOM 2307 N N . GLU A 1 300 ? 15.329 12.052 11.502 1.00 48.69 300 GLU A N 1
ATOM 2308 C CA . GLU A 1 300 ? 15.112 13.504 11.320 1.00 48.69 300 GLU A CA 1
ATOM 2309 C C . GLU A 1 300 ? 13.830 13.839 10.528 1.00 48.69 300 GLU A C 1
ATOM 2311 O O . GLU A 1 300 ? 13.276 14.929 10.674 1.00 48.69 300 GLU A O 1
ATOM 2316 N N . GLY A 1 301 ? 13.297 12.900 9.739 1.00 46.62 301 GLY A N 1
ATOM 2317 C CA . GLY A 1 301 ? 12.078 13.098 8.940 1.00 46.62 301 GLY A CA 1
ATOM 2318 C C . GLY A 1 301 ? 10.753 13.018 9.713 1.00 46.62 301 GLY A C 1
ATOM 2319 O O . GLY A 1 301 ? 9.703 13.305 9.137 1.00 46.62 301 GLY A O 1
ATOM 2320 N N . PHE A 1 302 ? 10.775 12.630 10.993 1.00 47.41 302 PHE A N 1
ATOM 2321 C CA . PHE A 1 302 ? 9.569 12.429 11.812 1.00 47.41 302 PHE A CA 1
ATOM 2322 C C . PHE A 1 302 ? 9.296 13.534 12.846 1.00 47.41 302 PHE A C 1
ATOM 2324 O O . PHE A 1 302 ? 8.255 13.486 13.498 1.00 47.41 302 PHE A O 1
ATOM 2331 N N . GLU A 1 303 ? 10.155 14.551 12.983 1.00 49.72 303 GLU A N 1
ATOM 2332 C CA . GLU A 1 303 ? 9.882 15.695 13.876 1.00 49.72 303 GLU A CA 1
ATOM 2333 C C . GLU A 1 303 ? 9.071 16.834 13.223 1.00 49.72 303 GLU A C 1
ATOM 2335 O O . GLU A 1 303 ? 8.698 17.783 13.913 1.00 49.72 303 GLU A O 1
ATOM 2340 N N . GLU A 1 304 ? 8.737 16.750 11.928 1.00 49.44 304 GLU A N 1
ATOM 2341 C CA . GLU A 1 304 ? 8.003 17.817 11.219 1.00 49.44 304 GLU A CA 1
ATOM 2342 C C . GLU A 1 304 ? 6.547 17.481 10.822 1.00 49.44 304 GLU A C 1
ATOM 2344 O O . GLU A 1 304 ? 5.963 18.176 9.988 1.00 49.44 304 GLU A O 1
ATOM 2349 N N . PHE A 1 305 ? 5.915 16.479 11.453 1.00 44.53 305 PHE A N 1
ATOM 2350 C CA . PHE A 1 305 ? 4.470 16.210 11.317 1.00 44.53 305 PHE A CA 1
ATOM 2351 C C . PHE A 1 305 ? 3.752 15.929 12.641 1.00 44.53 305 PHE A C 1
ATOM 2353 O O . PHE A 1 305 ? 4.212 15.056 13.408 1.00 44.53 305 PHE A O 1
#

Secondary structure (DSSP, 8-state):
-HHHHHHHHHHHHHHHHHHHHHHHHHHHHHHHHHHHHHHHHHHHHHHHHHHHHHHHHHHHHHHHHHHHHHHHHHHHHHHHHHHHHHHHHHHHHHHHHHHHHHHHHHHHHHHHTGGGGHHHHHHHHHHHHHHHHHHHHHHHHHHHHHHHHHHHHHHHHHHHHHHHHHHHHHHHHHHHHHHHHHHHHHHHHHHHHHHHHHHHHHHHHHHHHHHHHHHHHHHHHHHHHHHHHHHHHHHHHT---S--S-TTSHHHHHHHHT----GGGGG-------TTTTTSSSSPP-----HHHHHHHHHHTTS--

Mean predicted aligned error: 14.17 Å

Foldseek 3Di:
DLVVLVVLLVVLVVLLVVLVVLLVVLVVVLVVLVVVLVVLVVLLVVLVVLLVVLVVLLVVLVVVLVVLVVVLVVLVVLLVVLVVLLVVLVVQLVVLVVQLVVLVVQLVVLVVVPPVSVVSNVVSVVSNVVSVVSNVVSVVVSVVSVVVSVVSVVVSVVSVVSSVVSVVSNVVSVVSSVVSVVSNVVSVVVSVVSVVVSVVSVVVNVVSVVSNVVSVVSNVVSVVVNVVVVVVVVVVVVDDDDDPDDPPPVVVVVVVVPPDDPPVCVVPPPPPPPPPVVVVVPDDPPPDPPVVVVVVVVVVVPPPD

pLDDT: mean 83.1, std 19.86, range [35.12, 97.94]

Solvent-accessible surface area (backbone atoms only — not comparable to full-atom values): 16631 Å² total; per-residue (Å²): 109,70,72,56,50,52,51,50,54,54,51,42,51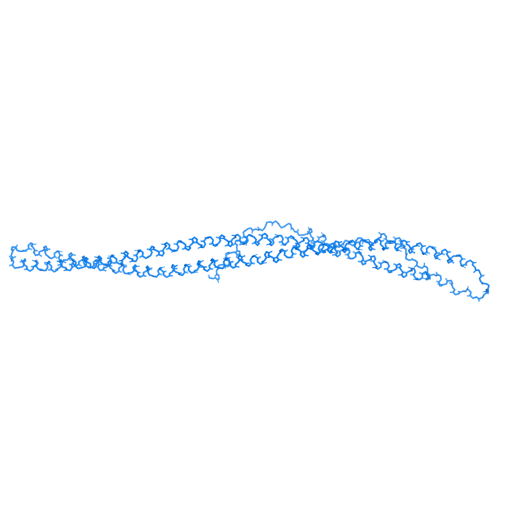,54,49,46,54,52,42,51,54,49,52,54,53,50,53,54,50,50,54,51,50,53,52,51,52,50,53,47,54,48,50,51,51,51,42,52,51,53,40,50,51,30,52,51,52,34,52,55,30,53,54,49,43,55,52,44,52,55,49,51,52,51,43,54,53,49,46,55,51,42,52,53,50,43,56,52,29,53,51,49,31,50,52,21,50,53,44,30,53,52,18,51,54,44,31,53,53,15,59,72,52,44,84,83,13,53,70,51,31,53,52,19,49,53,48,26,54,50,19,52,53,51,30,50,52,30,51,54,50,39,52,54,43,51,53,49,45,53,51,45,54,56,50,49,54,54,45,53,53,49,44,52,50,34,53,49,49,37,52,52,32,50,52,50,40,53,52,40,50,52,51,48,50,54,45,53,53,50,52,53,50,49,54,53,51,51,52,51,50,52,56,52,46,56,51,40,55,50,48,51,51,50,38,52,52,52,52,54,51,49,48,54,51,48,56,52,51,50,52,51,50,57,59,56,71,68,62,79,76,93,69,98,83,79,89,78,71,60,70,66,57,57,63,74,76,63,71,70,76,70,75,75,60,73,79,64,68,66,80,78,74,68,94,56,70,68,70,69,70,67,58,74,79,90,71,71,84,58,70,74,61,58,57,53,61,59,59,67,69,59,79,82,116

Nearest PDB structures (foldseek):
  1qu7-assembly1_B  TM=8.549E-01  e=3.553E-11  Escherichia coli
  3ja6-assembly1_H  TM=5.670E-01  e=6.378E-09  Escherichia coli
  3ja6-assembly1_I  TM=4.588E-01  e=8.767E-10  Escherichia coli
  5xg2-assembly1_A  TM=5.881E-01  e=4.818E-03  Pyrococcus yayanosii CH1
  6grj-assembly1_F  TM=3.915E-01  e=6.214E-03  Aeromonas hydrophila

Sequence (305 aa):
VIKGILQISHGNQSLSQRTQQQASAMEEISATLEQLATNIAENLKNTRHADSLSKEAVGVAQEGVSQVEKTAHAMVEMSNASQKIVEMMELINEITFQTNLLSINAAVEAARAGEQGRGFAVVASEVRDLAKRSGSAAKDIQILVREIMGKVTTSGQWVDELKNGLTKIVNTSQQVSDALGEVRQGTDESSKGIEQISQGTQDLSDVNEKNAYFVDEIAQETQKLTEKAEQLHNIVGVFILGDKEEIKKEKDLKADFFKFPDLKDRRESKTIATPLQEDLLSKPPVDDIDDDLLEKEFEEGFEEF